Protein AF-A0A7C5GRF1-F1 (afdb_monomer)

Mean predicted aligned error: 7.37 Å

Nearest PDB structures (foldseek):
  6sul-assembly2_C  TM=3.515E-01  e=1.266E+00  Bacillus pumilus
  5fr7-assembly1_B  TM=1.904E-01  e=6.716E-01  Erwinia amylovora CFBP1430
  3pxn-assembly1_A  TM=2.523E-01  e=3.007E+00  Drosophila melanogaster
  6vu7-assembly1_D  TM=1.918E-01  e=1.266E+00  Escherichia coli 55989
  3dco-assembly1_N  TM=2.575E-01  e=6.363E+00  Drosophila melanogaster

Sequence (190 aa):
MTHSTIGDLYREIRRSPFPLPAHLALRSARARLRMLERIEALGIVWDPDLSGLAASWKENGFVIRVSLRIDEHGWDAHGDELGRFTSTWEPGAIRHWHGDRHSHTWFVPADPEHGKALYDRARKYGDFWWHVGLVVDAERHGIRLAQTSLWGLESDMDEEEFLALSLELADEVLDEAAKSIELLCDRNCA

Structure (mmCIF, N/CA/C/O backbone):
data_AF-A0A7C5GRF1-F1
#
_entry.id   AF-A0A7C5GRF1-F1
#
loop_
_atom_site.group_PDB
_atom_site.id
_atom_site.type_symbol
_atom_site.label_atom_id
_atom_site.label_alt_id
_atom_site.label_comp_id
_atom_site.label_asym_id
_atom_site.label_entity_id
_atom_site.label_seq_id
_atom_site.pdbx_PDB_ins_code
_atom_site.Cartn_x
_atom_site.Cartn_y
_atom_site.Cartn_z
_atom_site.occupancy
_atom_site.B_iso_or_equiv
_atom_site.auth_seq_id
_atom_site.auth_comp_id
_atom_site.auth_asym_id
_atom_site.auth_atom_id
_atom_site.pdbx_PDB_model_num
ATOM 1 N N . MET A 1 1 ? -16.558 15.448 -2.875 1.00 51.97 1 MET A N 1
ATOM 2 C CA . MET A 1 1 ? -16.582 14.130 -3.538 1.00 51.97 1 MET A CA 1
ATOM 3 C C . MET A 1 1 ? -17.918 13.982 -4.246 1.00 51.97 1 MET A C 1
ATOM 5 O O . MET A 1 1 ? -18.945 14.253 -3.640 1.00 51.97 1 MET A O 1
ATOM 9 N N . THR A 1 2 ? -17.934 13.667 -5.539 1.00 54.19 2 THR A N 1
ATOM 10 C CA . THR A 1 2 ? -19.171 13.264 -6.228 1.00 54.19 2 THR A CA 1
ATOM 11 C C . THR A 1 2 ? -19.635 11.939 -5.634 1.00 54.19 2 THR A C 1
ATOM 13 O O . THR A 1 2 ? -18.855 10.993 -5.624 1.00 54.19 2 THR A O 1
ATOM 16 N N . HIS A 1 3 ? -20.872 11.859 -5.136 1.00 63.97 3 HIS A N 1
ATOM 17 C CA . HIS A 1 3 ? -21.444 10.593 -4.673 1.00 63.97 3 HIS A CA 1
ATOM 18 C C . HIS A 1 3 ? -21.574 9.633 -5.863 1.00 63.97 3 HIS A C 1
ATOM 20 O O . HIS A 1 3 ? -22.532 9.703 -6.635 1.00 63.97 3 HIS A O 1
ATOM 26 N N . SER A 1 4 ? -20.582 8.762 -6.041 1.00 81.25 4 SER A N 1
ATOM 27 C CA . SER A 1 4 ? -20.614 7.704 -7.046 1.00 81.25 4 SER A CA 1
ATOM 28 C C . SER A 1 4 ? -21.688 6.690 -6.673 1.00 81.25 4 SER A C 1
ATOM 30 O O . SER A 1 4 ? -21.670 6.127 -5.580 1.00 81.25 4 SER A O 1
ATOM 32 N N . THR A 1 5 ? -22.636 6.427 -7.572 1.00 91.44 5 THR A N 1
ATOM 33 C CA . THR A 1 5 ? -23.620 5.368 -7.331 1.00 91.44 5 THR A CA 1
ATOM 34 C C . THR A 1 5 ? -23.000 3.995 -7.590 1.00 91.44 5 THR A C 1
ATOM 36 O O . THR A 1 5 ? -22.072 3.850 -8.390 1.00 91.44 5 THR A O 1
ATOM 39 N N . ILE A 1 6 ? -23.573 2.938 -7.003 1.00 93.75 6 ILE A N 1
ATOM 40 C CA . ILE A 1 6 ? -23.197 1.549 -7.326 1.00 93.75 6 ILE A CA 1
ATOM 41 C C . ILE A 1 6 ? -23.238 1.265 -8.838 1.00 93.75 6 ILE A C 1
ATOM 43 O O . ILE A 1 6 ? -22.432 0.491 -9.351 1.00 93.75 6 ILE A O 1
ATOM 47 N N . GLY A 1 7 ? -24.173 1.894 -9.562 1.00 93.38 7 GLY A N 1
ATOM 48 C CA . GLY A 1 7 ? -24.319 1.738 -11.006 1.00 93.38 7 GLY A CA 1
ATOM 49 C C . GLY A 1 7 ? -23.193 2.403 -11.795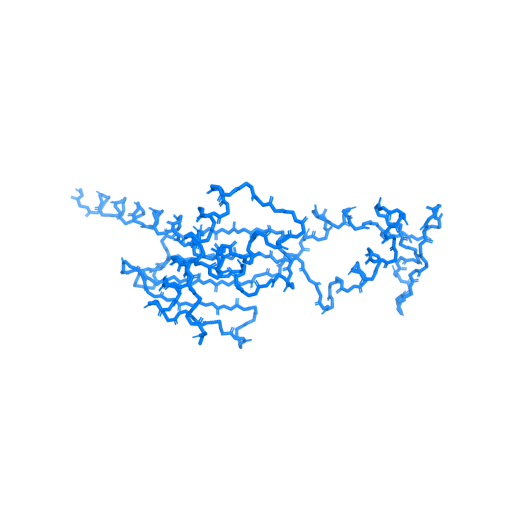 1.00 93.38 7 GLY A C 1
ATOM 50 O O . GLY A 1 7 ? -22.801 1.876 -12.837 1.00 93.38 7 GLY A O 1
ATOM 51 N N . ASP A 1 8 ? -22.663 3.525 -11.305 1.00 93.50 8 ASP A N 1
ATOM 52 C CA . ASP A 1 8 ? -21.512 4.202 -11.907 1.00 93.50 8 ASP A CA 1
ATOM 53 C C . ASP A 1 8 ? -20.240 3.381 -11.709 1.00 93.50 8 ASP A C 1
ATOM 55 O O . ASP A 1 8 ? -19.603 3.023 -12.701 1.00 93.50 8 ASP A O 1
ATOM 59 N N . LEU A 1 9 ? -19.966 2.959 -10.470 1.00 92.19 9 LEU A N 1
ATOM 60 C CA . LEU A 1 9 ? -18.820 2.106 -10.132 1.00 92.19 9 LEU A CA 1
ATOM 61 C C . LEU A 1 9 ? -18.854 0.775 -10.895 1.00 92.19 9 LEU A C 1
ATOM 63 O O . LEU A 1 9 ? -17.847 0.323 -11.435 1.00 92.19 9 LEU A O 1
ATOM 67 N N . TYR A 1 10 ? -20.029 0.148 -11.009 1.00 94.00 10 TYR A N 1
ATOM 68 C CA . TYR A 1 10 ? -20.185 -1.072 -11.802 1.00 94.00 10 TYR A CA 1
ATOM 69 C C . TYR A 1 10 ? -19.835 -0.848 -13.279 1.00 94.00 10 TYR A C 1
ATOM 71 O O . TYR A 1 10 ? -19.136 -1.664 -13.883 1.00 94.00 10 TYR A O 1
ATOM 79 N N . ARG A 1 11 ? -20.321 0.248 -13.878 1.00 94.25 11 ARG A N 1
ATOM 80 C CA . ARG A 1 11 ? -20.039 0.583 -15.282 1.00 94.25 11 ARG A CA 1
ATOM 81 C C . ARG A 1 11 ? -18.562 0.887 -15.505 1.00 94.25 11 ARG A C 1
ATOM 83 O O . ARG A 1 11 ? -18.031 0.469 -16.527 1.00 94.25 11 ARG A O 1
ATOM 90 N N . GLU A 1 12 ? -17.925 1.583 -14.573 1.00 91.38 12 GLU A N 1
ATOM 91 C CA . GLU A 1 12 ? -16.490 1.865 -14.585 1.00 91.38 12 GLU A CA 1
ATOM 92 C C . GLU A 1 12 ? -15.671 0.569 -14.576 1.00 91.38 12 GLU A C 1
ATOM 94 O O . GLU A 1 12 ? -14.925 0.311 -15.519 1.00 91.38 12 GLU A O 1
ATOM 99 N N . ILE A 1 13 ? -15.911 -0.317 -13.603 1.00 90.38 13 ILE A N 1
ATOM 100 C CA . ILE A 1 13 ? -15.214 -1.610 -13.492 1.00 90.38 13 ILE A CA 1
ATOM 101 C C . ILE A 1 13 ? -15.415 -2.457 -14.757 1.00 90.38 13 ILE A C 1
ATOM 103 O O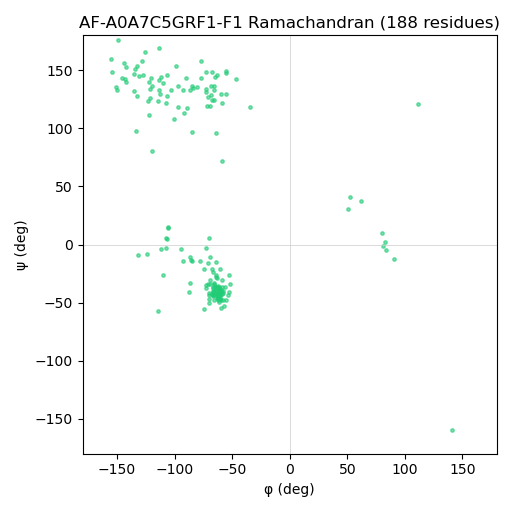 . ILE A 1 13 ? -14.489 -3.098 -15.251 1.00 90.38 13 ILE A O 1
ATOM 107 N N . ARG A 1 14 ? -16.623 -2.447 -15.334 1.00 92.88 14 ARG A N 1
ATOM 108 C CA . ARG A 1 14 ? -16.934 -3.177 -16.575 1.00 92.88 14 ARG A CA 1
ATOM 109 C C . ARG A 1 14 ? -16.284 -2.589 -17.830 1.00 92.88 14 ARG A C 1
ATOM 111 O O . ARG A 1 14 ? -16.265 -3.284 -18.844 1.00 92.88 14 ARG A O 1
ATOM 118 N N . ARG A 1 15 ? -15.792 -1.347 -17.784 1.00 92.62 15 ARG A N 1
ATOM 119 C CA . ARG A 1 15 ? -15.061 -0.676 -18.874 1.00 92.62 15 ARG A CA 1
ATOM 120 C C . ARG A 1 15 ? -13.540 -0.819 -18.757 1.00 92.62 15 ARG A C 1
ATOM 122 O O . ARG A 1 15 ? -12.845 -0.375 -19.665 1.00 92.62 15 ARG A O 1
ATOM 129 N N . SER A 1 16 ? -13.040 -1.432 -17.682 1.00 88.50 16 SER A N 1
ATOM 130 C CA . SER A 1 16 ? -11.616 -1.738 -17.508 1.00 88.50 16 SER A CA 1
ATOM 131 C C . SER A 1 16 ? -11.068 -2.573 -18.682 1.00 88.50 16 SER A C 1
ATOM 133 O O . SER A 1 16 ? -11.811 -3.407 -19.216 1.00 88.50 16 SER A O 1
ATOM 135 N N . PRO A 1 17 ? -9.780 -2.411 -19.063 1.00 83.19 17 PRO A N 1
ATOM 136 C CA . PRO A 1 17 ? -9.115 -3.241 -20.075 1.00 83.19 17 PRO A CA 1
ATOM 137 C C . PRO A 1 17 ? -9.227 -4.750 -19.811 1.00 83.19 17 PRO A C 1
ATOM 139 O O . PRO A 1 17 ? -9.219 -5.545 -20.749 1.00 83.19 17 PRO A O 1
ATOM 142 N N . PHE A 1 18 ? -9.393 -5.135 -18.542 1.00 83.50 18 PHE A N 1
ATOM 143 C CA . PHE A 1 18 ? -9.584 -6.514 -18.099 1.00 83.50 18 PHE A CA 1
ATOM 144 C C . PHE A 1 18 ? -10.942 -6.651 -17.387 1.00 83.50 18 PHE A C 1
ATOM 146 O O . PHE A 1 18 ? -11.019 -6.609 -16.157 1.00 83.50 18 PHE A O 1
ATOM 153 N N . PRO A 1 19 ? -12.056 -6.769 -18.133 1.00 83.12 19 PRO A N 1
ATOM 154 C CA . PRO A 1 19 ? -13.387 -6.686 -17.548 1.00 83.12 19 PRO A CA 1
ATOM 155 C C . PRO A 1 19 ? -13.719 -7.930 -16.714 1.00 83.12 19 PRO A C 1
ATOM 157 O O . PRO A 1 19 ? -13.841 -9.041 -17.232 1.00 83.12 19 PRO A O 1
ATOM 160 N N . LEU A 1 20 ? -13.973 -7.726 -15.420 1.00 88.62 20 LEU A N 1
ATOM 161 C CA . LEU A 1 20 ? -14.407 -8.788 -14.509 1.00 88.62 20 LEU A CA 1
ATOM 162 C C . LEU A 1 20 ? -15.777 -9.363 -14.913 1.00 88.62 20 LEU A C 1
ATOM 164 O O . LEU A 1 20 ? -16.651 -8.598 -15.342 1.00 88.62 20 LEU A O 1
ATOM 168 N N . PRO A 1 21 ? -16.038 -10.671 -14.710 1.00 95.50 21 PRO A N 1
ATOM 169 C CA . PRO A 1 21 ? -17.380 -11.246 -14.800 1.00 95.50 21 PRO A CA 1
ATOM 170 C C . PRO A 1 21 ? -18.420 -10.405 -14.047 1.00 95.50 21 PRO A C 1
ATOM 172 O O . PRO A 1 21 ? -18.139 -9.896 -12.966 1.00 95.50 21 PRO A O 1
ATOM 175 N N . ALA A 1 22 ? -19.638 -10.278 -14.585 1.00 93.94 22 ALA A N 1
ATOM 176 C CA . ALA A 1 22 ? -20.642 -9.328 -14.082 1.00 93.94 22 ALA A CA 1
ATOM 177 C C . ALA A 1 22 ? -20.915 -9.439 -12.568 1.00 93.94 22 ALA A C 1
ATOM 179 O O . ALA A 1 22 ? -21.016 -8.428 -11.878 1.00 93.94 22 ALA A O 1
ATOM 180 N N . HIS A 1 23 ? -20.988 -10.659 -12.030 1.00 95.69 23 HIS A N 1
ATOM 181 C CA . HIS A 1 23 ? -21.199 -10.877 -10.597 1.00 95.69 23 HIS A CA 1
ATOM 182 C C . HIS A 1 23 ? -20.008 -10.406 -9.740 1.00 95.69 23 HIS A C 1
ATOM 184 O O . HIS A 1 23 ? -20.222 -9.839 -8.669 1.00 95.69 23 HIS A O 1
ATOM 190 N N . LEU A 1 24 ? -18.769 -10.582 -10.220 1.00 93.69 24 LEU A N 1
ATOM 191 C CA . LEU A 1 24 ? -17.565 -10.066 -9.562 1.00 93.69 24 LEU A CA 1
ATOM 192 C C . LEU A 1 24 ? -17.494 -8.546 -9.671 1.00 93.69 24 LEU A C 1
ATOM 194 O O . LEU A 1 24 ? -17.282 -7.890 -8.662 1.00 93.69 24 LEU A O 1
ATOM 198 N N . ALA A 1 25 ? -17.789 -7.975 -10.841 1.00 92.44 25 ALA A N 1
ATOM 199 C CA . ALA A 1 25 ? -17.841 -6.525 -11.016 1.00 92.44 25 ALA A CA 1
ATOM 200 C C . ALA A 1 25 ? -18.860 -5.864 -10.070 1.00 92.44 25 ALA A C 1
ATOM 202 O O . ALA A 1 25 ? -18.566 -4.842 -9.457 1.00 92.44 25 ALA A O 1
ATOM 203 N N . LEU A 1 26 ? -20.044 -6.466 -9.892 1.00 94.25 26 LEU A N 1
ATOM 204 C CA . LEU A 1 26 ? -21.040 -5.978 -8.934 1.00 94.25 26 LEU A CA 1
ATOM 205 C C . LEU A 1 26 ? -20.562 -6.114 -7.482 1.00 94.25 26 LEU A C 1
ATOM 207 O O . LEU A 1 26 ? -20.806 -5.221 -6.670 1.00 94.25 26 LEU A O 1
ATOM 211 N N . ARG A 1 27 ? -19.886 -7.217 -7.139 1.00 93.44 27 ARG A N 1
ATOM 212 C CA . ARG A 1 27 ? -19.296 -7.410 -5.808 1.00 93.44 27 ARG A CA 1
ATOM 213 C C . ARG A 1 27 ? -18.229 -6.350 -5.520 1.00 93.44 27 ARG A C 1
ATOM 215 O O . ARG A 1 27 ? -18.286 -5.744 -4.453 1.00 93.44 27 ARG A O 1
ATOM 222 N N . SER A 1 28 ? -17.332 -6.094 -6.468 1.00 89.75 28 SER A N 1
ATOM 223 C CA . SER A 1 28 ? -16.294 -5.064 -6.369 1.00 89.75 28 SER A CA 1
ATOM 224 C C . SER A 1 28 ? -16.895 -3.660 -6.271 1.00 89.75 28 SER A C 1
ATOM 226 O O . SER A 1 28 ? -16.510 -2.904 -5.389 1.00 89.75 28 SER A O 1
ATOM 228 N N . ALA A 1 29 ? -17.917 -3.336 -7.073 1.00 91.88 29 ALA A N 1
ATOM 229 C CA . ALA A 1 29 ? -18.616 -2.050 -6.986 1.00 91.88 29 ALA A CA 1
ATOM 230 C C . ALA A 1 29 ? -19.255 -1.821 -5.605 1.00 91.88 29 ALA A C 1
ATOM 232 O O . ALA A 1 29 ? -19.189 -0.722 -5.063 1.00 91.88 29 ALA A O 1
ATOM 233 N N . ARG A 1 30 ? -19.850 -2.863 -5.005 1.00 93.06 30 ARG A N 1
ATOM 234 C CA . ARG A 1 30 ? -20.399 -2.795 -3.639 1.00 93.06 30 ARG A CA 1
ATOM 235 C C . ARG A 1 30 ? -19.319 -2.609 -2.582 1.00 93.06 30 ARG A C 1
ATOM 237 O O . ARG A 1 30 ? -19.548 -1.886 -1.622 1.00 93.06 30 ARG A O 1
ATOM 244 N N . ALA A 1 31 ? -18.192 -3.306 -2.723 1.00 88.44 31 ALA A N 1
ATOM 245 C CA . ALA A 1 31 ? -17.068 -3.166 -1.804 1.00 88.44 31 ALA A CA 1
ATOM 246 C C . ALA A 1 31 ? -16.504 -1.739 -1.847 1.00 88.44 31 ALA A C 1
ATOM 248 O O . ALA A 1 31 ? -16.412 -1.104 -0.803 1.00 88.44 31 ALA A O 1
ATOM 249 N N . ARG A 1 32 ? -16.267 -1.207 -3.052 1.00 89.81 32 ARG A N 1
ATOM 250 C CA . ARG A 1 32 ? -15.790 0.164 -3.260 1.00 89.81 32 ARG A CA 1
ATOM 251 C C . ARG A 1 32 ? -16.773 1.214 -2.740 1.00 89.81 32 ARG A C 1
ATOM 253 O O . ARG A 1 32 ? -16.353 2.144 -2.069 1.00 89.81 32 ARG A O 1
ATOM 260 N N . LEU A 1 33 ? -18.082 1.040 -2.952 1.00 91.31 33 LEU A N 1
ATOM 261 C CA . LEU A 1 33 ? -19.077 1.961 -2.390 1.00 91.31 33 LEU A CA 1
ATOM 262 C C . LEU A 1 33 ? -19.035 1.992 -0.854 1.00 91.31 33 LEU A C 1
ATOM 264 O O . LEU A 1 33 ? -18.978 3.070 -0.278 1.00 91.31 33 LEU A O 1
ATOM 268 N N . ARG A 1 34 ? -18.997 0.824 -0.196 1.00 90.38 34 ARG A N 1
ATOM 269 C CA . ARG A 1 34 ? -18.893 0.751 1.273 1.00 90.38 34 ARG A CA 1
ATOM 270 C C . ARG A 1 34 ? -17.610 1.382 1.802 1.00 90.38 34 ARG A C 1
ATOM 272 O O . ARG A 1 34 ? -17.627 1.996 2.860 1.00 90.38 34 ARG A O 1
ATOM 279 N N . MET A 1 35 ? -16.506 1.208 1.082 1.00 89.81 35 MET A N 1
ATOM 280 C CA . MET A 1 35 ? -15.233 1.837 1.415 1.00 89.81 35 MET A CA 1
ATOM 281 C C . MET A 1 35 ? -15.355 3.363 1.363 1.00 89.81 35 MET A C 1
ATOM 283 O O . MET A 1 35 ? -15.016 4.021 2.338 1.00 89.81 35 MET A O 1
ATOM 287 N N . LEU A 1 36 ? -15.911 3.920 0.282 1.00 88.38 36 LEU A N 1
ATOM 288 C CA . LEU A 1 36 ? -16.133 5.365 0.151 1.00 88.38 36 LEU A CA 1
ATOM 289 C C . LEU A 1 36 ? -17.058 5.908 1.251 1.00 88.38 36 LEU A C 1
ATOM 291 O O . LEU A 1 36 ? -16.752 6.931 1.857 1.00 88.38 36 LEU A O 1
ATOM 295 N N . GLU A 1 37 ? -18.144 5.195 1.561 1.00 90.19 37 GLU A N 1
ATOM 296 C CA . GLU A 1 37 ? -19.052 5.539 2.664 1.00 90.19 37 GLU A CA 1
ATOM 297 C C . GLU A 1 37 ? -18.333 5.516 4.025 1.00 90.19 37 GLU A C 1
ATOM 299 O O . GLU A 1 37 ? -18.552 6.398 4.855 1.00 90.19 37 GLU A O 1
ATOM 304 N N . ARG A 1 38 ? -17.444 4.538 4.259 1.00 91.19 38 ARG A N 1
ATOM 305 C CA . ARG A 1 38 ? -16.632 4.446 5.483 1.00 91.19 38 ARG A CA 1
ATOM 306 C C . ARG A 1 38 ? -15.619 5.589 5.577 1.00 91.19 38 ARG A C 1
ATOM 308 O O . ARG A 1 38 ? -15.511 6.190 6.640 1.00 91.19 38 ARG A O 1
ATOM 315 N N . ILE A 1 39 ? -14.927 5.921 4.485 1.00 88.12 39 ILE A N 1
ATOM 316 C CA . ILE A 1 39 ? -13.990 7.058 4.413 1.00 88.12 39 ILE A CA 1
ATOM 317 C C . ILE A 1 39 ? -14.713 8.360 4.767 1.00 88.12 39 ILE A C 1
ATOM 319 O O . ILE A 1 39 ? -14.236 9.119 5.612 1.00 88.12 39 ILE A O 1
ATOM 323 N N . GLU A 1 40 ? -15.882 8.591 4.163 1.00 88.38 40 GLU A N 1
ATOM 324 C CA . GLU A 1 40 ? -16.702 9.776 4.417 1.00 88.38 40 GLU A CA 1
ATOM 325 C C . GLU A 1 40 ? -17.179 9.830 5.876 1.00 88.38 40 GLU A C 1
ATOM 327 O O . GLU A 1 40 ? -17.043 10.864 6.530 1.00 88.38 40 GLU A O 1
ATOM 332 N N . ALA A 1 41 ? -17.674 8.714 6.418 1.00 89.81 41 ALA A N 1
ATOM 333 C CA . ALA A 1 41 ? -18.155 8.639 7.796 1.00 89.81 41 ALA A CA 1
ATOM 334 C C . ALA A 1 41 ? -17.047 8.862 8.839 1.00 89.81 41 ALA A C 1
ATOM 336 O O . ALA A 1 41 ? -17.298 9.453 9.891 1.00 89.81 41 ALA A O 1
ATOM 337 N N . LEU A 1 42 ? -15.832 8.386 8.559 1.00 89.38 42 LEU A N 1
ATOM 338 C CA . LEU A 1 42 ? -14.676 8.522 9.446 1.00 89.38 42 LEU A CA 1
ATOM 339 C C . LEU A 1 42 ? -13.940 9.858 9.270 1.00 89.38 42 LEU A C 1
ATOM 341 O O . LEU A 1 42 ? -13.132 10.215 10.127 1.00 89.38 42 LEU A O 1
ATOM 345 N N . GLY A 1 43 ? -14.221 10.599 8.192 1.00 87.81 43 GLY A N 1
ATOM 346 C CA . GLY A 1 43 ? -13.564 11.869 7.887 1.00 87.81 43 GLY A CA 1
ATOM 347 C C . GLY A 1 43 ? -12.059 11.715 7.664 1.00 87.81 43 GLY A C 1
ATOM 348 O O . GLY A 1 43 ? -11.290 12.559 8.120 1.00 87.81 43 GLY A O 1
ATOM 349 N N . ILE A 1 44 ? -11.638 10.619 7.023 1.00 87.38 44 ILE A N 1
ATOM 350 C CA . ILE A 1 44 ? -10.219 10.323 6.791 1.00 87.38 44 ILE A CA 1
ATOM 351 C C . ILE A 1 44 ? -9.650 11.333 5.793 1.00 87.38 44 ILE A C 1
ATOM 353 O O . ILE A 1 44 ? -10.202 11.534 4.712 1.00 87.38 44 ILE A O 1
ATOM 357 N N . VAL A 1 45 ? -8.530 11.951 6.164 1.00 83.06 45 VAL A N 1
ATOM 358 C CA . VAL A 1 45 ? -7.778 12.888 5.325 1.00 83.06 45 VAL A CA 1
ATOM 359 C C . VAL A 1 45 ? -6.297 12.543 5.444 1.00 83.06 45 VAL A C 1
ATOM 361 O O . VAL A 1 45 ? -5.800 12.371 6.560 1.00 83.06 45 VAL A O 1
ATOM 364 N N . TRP A 1 46 ? -5.606 12.440 4.308 1.00 82.69 46 TRP A N 1
ATOM 365 C CA . TRP A 1 46 ? -4.151 12.328 4.293 1.00 82.69 46 TRP A CA 1
ATOM 366 C C . TRP A 1 46 ? -3.512 13.667 4.648 1.00 82.69 46 TRP A C 1
ATOM 368 O O . TRP A 1 46 ? -3.856 14.708 4.089 1.00 82.69 46 TRP A O 1
ATOM 378 N N . ASP A 1 47 ? -2.562 13.618 5.570 1.00 79.50 47 ASP A N 1
ATOM 379 C CA . ASP A 1 47 ? -1.691 14.724 5.921 1.00 79.50 47 ASP A CA 1
ATOM 380 C C . ASP A 1 47 ? -0.408 14.642 5.069 1.00 79.50 47 ASP A C 1
ATOM 382 O O . ASP A 1 47 ? 0.364 13.684 5.220 1.00 79.50 47 ASP A O 1
ATOM 386 N N . PRO A 1 48 ? -0.180 15.602 4.152 1.00 67.31 48 PRO A N 1
ATOM 387 C CA . PRO A 1 48 ? 1.020 15.646 3.325 1.00 67.31 48 PRO A CA 1
ATOM 388 C C . PRO A 1 48 ? 2.254 16.188 4.069 1.00 67.31 48 PRO A C 1
ATOM 390 O O . PRO A 1 48 ? 3.364 16.042 3.557 1.00 67.31 48 PRO A O 1
ATOM 393 N N . ASP A 1 49 ? 2.086 16.815 5.241 1.00 57.97 49 ASP A N 1
ATOM 394 C CA . ASP A 1 49 ? 3.171 17.465 5.991 1.00 57.97 49 ASP A CA 1
ATOM 395 C C . ASP A 1 49 ? 3.925 16.483 6.909 1.00 57.97 49 ASP A C 1
ATOM 397 O O . ASP A 1 49 ? 5.025 16.778 7.391 1.00 57.97 49 ASP A O 1
ATOM 401 N N . LEU A 1 50 ? 3.369 15.289 7.139 1.00 50.22 50 LEU A N 1
ATOM 402 C CA . LEU A 1 50 ? 4.073 14.187 7.789 1.00 50.22 50 LEU A CA 1
ATOM 403 C C . LEU A 1 50 ? 4.962 13.478 6.760 1.00 50.22 50 LEU A C 1
ATOM 405 O O . LEU A 1 50 ? 4.567 13.243 5.626 1.00 50.22 50 LEU A O 1
ATOM 409 N N . SER A 1 51 ? 6.200 13.182 7.158 1.00 47.88 51 SER A N 1
ATOM 410 C CA . SER A 1 51 ? 7.291 12.614 6.352 1.00 47.88 51 SER A CA 1
ATOM 411 C C . SER A 1 51 ? 6.963 11.247 5.716 1.00 47.88 51 SER A C 1
ATOM 413 O O . SER A 1 51 ? 7.489 10.218 6.147 1.00 47.88 51 SER A O 1
ATOM 415 N N . GLY A 1 52 ? 6.096 11.251 4.706 1.00 58.41 52 GLY A N 1
ATOM 416 C CA . GLY A 1 52 ? 5.354 10.094 4.213 1.00 58.41 52 GLY A CA 1
ATOM 417 C C . GLY A 1 52 ? 3.874 10.274 4.546 1.00 58.41 52 GLY A C 1
ATOM 418 O O . GLY A 1 52 ? 3.538 10.411 5.720 1.00 58.41 52 GLY A O 1
ATOM 419 N N . LEU A 1 53 ? 3.018 10.287 3.515 1.00 68.81 53 LEU A N 1
ATOM 420 C CA . LEU A 1 53 ? 1.556 10.369 3.623 1.00 68.81 53 LEU A CA 1
ATOM 421 C C . LEU A 1 53 ? 1.080 9.608 4.867 1.00 68.81 53 LEU A C 1
ATOM 423 O O . LEU A 1 53 ? 1.331 8.405 5.001 1.00 68.81 53 LEU A O 1
ATOM 427 N N . ALA A 1 54 ? 0.454 10.326 5.796 1.00 85.81 54 ALA A N 1
ATOM 428 C CA . ALA A 1 54 ? -0.066 9.754 7.028 1.00 85.81 54 ALA A CA 1
ATOM 429 C C . ALA A 1 54 ? -1.534 10.130 7.221 1.00 85.81 54 ALA A C 1
ATOM 431 O O . ALA A 1 54 ? -1.961 11.221 6.858 1.00 85.81 54 ALA A O 1
ATOM 432 N N . ALA A 1 55 ? -2.315 9.228 7.800 1.00 90.31 55 ALA A N 1
ATOM 433 C CA . ALA A 1 55 ? -3.714 9.471 8.121 1.00 90.31 55 ALA A CA 1
ATOM 434 C C . ALA A 1 55 ? -4.005 8.973 9.534 1.00 90.31 55 ALA A C 1
ATOM 436 O O . ALA A 1 55 ? -3.369 8.042 10.033 1.00 90.31 55 ALA A O 1
ATOM 437 N N . SER A 1 56 ? -4.971 9.594 10.206 1.00 91.56 56 SER A N 1
ATOM 438 C CA . SER A 1 56 ? -5.436 9.093 11.497 1.00 91.56 56 SER A CA 1
ATOM 439 C C . SER A 1 56 ? -6.923 9.324 11.689 1.00 91.56 56 SER A C 1
ATOM 441 O O . SER A 1 56 ? -7.461 10.349 11.273 1.00 91.56 56 SER A O 1
ATOM 443 N N . TRP A 1 57 ? -7.585 8.370 12.333 1.00 94.31 57 TRP A N 1
ATOM 444 C CA . TRP A 1 57 ? -9.002 8.461 12.672 1.00 94.31 57 TRP A CA 1
ATOM 445 C C . TRP A 1 57 ? -9.301 7.690 13.956 1.00 94.31 57 TRP A C 1
ATOM 447 O O . TRP A 1 57 ? -8.425 7.061 14.555 1.00 94.31 57 TRP A O 1
ATOM 457 N N . LYS A 1 58 ? -10.551 7.771 14.416 1.00 94.38 58 LYS A N 1
ATOM 458 C CA . LYS A 1 58 ? -11.036 7.011 15.569 1.00 94.38 58 LYS A CA 1
ATOM 459 C C . LYS A 1 58 ? -12.084 6.009 15.133 1.00 94.38 58 LYS A C 1
ATOM 461 O O . LYS A 1 58 ? -13.036 6.379 14.455 1.00 94.38 58 LYS A O 1
ATOM 466 N N . GLU A 1 59 ? -11.948 4.775 15.592 1.00 94.31 59 GLU A N 1
ATOM 467 C CA . GLU A 1 59 ? -12.867 3.691 15.264 1.00 94.31 59 GLU A CA 1
ATOM 468 C C . GLU A 1 59 ? -12.932 2.695 16.421 1.00 94.31 59 GLU A C 1
ATOM 470 O O . GLU A 1 59 ? -11.909 2.336 16.997 1.00 94.31 59 GLU A O 1
ATOM 475 N N . ASN A 1 60 ? -14.142 2.299 16.828 1.00 92.75 60 ASN A N 1
ATOM 476 C CA . ASN A 1 60 ? -14.375 1.337 17.917 1.00 92.75 60 ASN A CA 1
ATOM 477 C C . ASN A 1 60 ? -13.631 1.646 19.239 1.00 92.75 60 ASN A C 1
ATOM 479 O O . ASN A 1 60 ? -13.291 0.750 20.007 1.00 92.75 60 ASN A O 1
ATOM 483 N N . GLY A 1 61 ? -13.387 2.929 19.531 1.00 93.69 61 GLY A N 1
ATOM 484 C CA . GLY A 1 61 ? -12.660 3.368 20.730 1.00 93.69 61 GLY A CA 1
ATOM 485 C C . GLY A 1 61 ? -11.131 3.319 20.617 1.00 93.69 61 GLY A C 1
ATOM 486 O O . GLY A 1 61 ? -10.452 3.674 21.582 1.00 93.69 61 GLY A O 1
ATOM 487 N N . PHE A 1 62 ? -10.600 2.941 19.456 1.00 96.25 62 PHE A N 1
ATOM 488 C CA . PHE A 1 62 ? -9.185 3.007 19.109 1.00 96.25 62 PHE A CA 1
ATOM 489 C C . PHE A 1 62 ? -8.891 4.254 18.274 1.00 96.25 62 PHE A C 1
ATOM 491 O O . PHE A 1 62 ? -9.762 4.790 17.587 1.00 96.25 62 PHE A O 1
ATOM 498 N N . VAL A 1 63 ? -7.650 4.721 18.346 1.00 96.12 63 VAL A N 1
ATOM 499 C CA . VAL A 1 63 ? -7.061 5.660 17.394 1.00 96.12 63 VAL A CA 1
ATOM 500 C C . VAL A 1 63 ? -6.271 4.826 16.398 1.00 96.12 63 VAL A C 1
ATOM 502 O O . VAL A 1 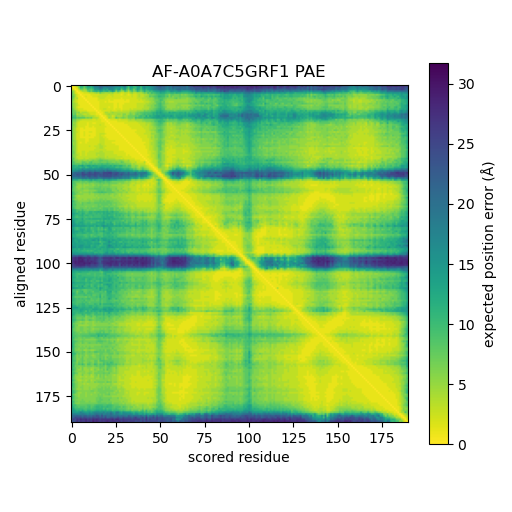63 ? -5.325 4.147 16.795 1.00 96.12 63 VAL A O 1
ATOM 505 N N . ILE A 1 64 ? -6.658 4.881 15.129 1.00 96.50 64 ILE A N 1
ATOM 506 C CA . ILE A 1 64 ? -5.911 4.251 14.045 1.00 96.50 64 ILE A CA 1
ATOM 507 C C . ILE A 1 64 ? -4.954 5.280 13.463 1.00 96.50 64 ILE A C 1
ATOM 509 O O . ILE A 1 64 ? -5.345 6.424 13.215 1.00 96.50 64 ILE A O 1
ATOM 513 N N . ARG A 1 65 ? -3.696 4.883 13.274 1.00 94.31 65 ARG A N 1
ATOM 514 C CA . ARG A 1 65 ? -2.688 5.675 12.569 1.00 94.31 65 ARG A CA 1
ATOM 515 C C . ARG A 1 65 ? -2.161 4.881 11.396 1.00 94.31 65 ARG A C 1
ATOM 517 O O . ARG A 1 65 ? -1.806 3.720 11.547 1.00 94.31 65 ARG A O 1
ATOM 524 N N . VAL A 1 66 ? -2.084 5.544 10.259 1.00 94.12 66 VAL A N 1
ATOM 525 C CA . VAL A 1 66 ? -1.550 5.006 9.019 1.00 94.12 66 VAL A CA 1
ATOM 526 C C . VAL A 1 66 ? -0.372 5.865 8.611 1.00 94.12 66 VAL A C 1
ATOM 528 O O . VAL A 1 66 ? -0.447 7.091 8.693 1.00 94.12 66 VAL A O 1
ATOM 531 N N . SER A 1 67 ? 0.714 5.234 8.181 1.00 92.12 67 SER A N 1
ATOM 532 C CA . SER A 1 67 ? 1.869 5.938 7.627 1.00 92.12 67 SER A CA 1
ATOM 533 C C . SER A 1 67 ? 2.499 5.157 6.484 1.00 92.12 67 SER A C 1
ATOM 535 O O . SER A 1 67 ? 2.607 3.931 6.558 1.00 92.12 67 SER A O 1
ATOM 537 N N . LEU A 1 68 ? 2.955 5.877 5.460 1.00 90.69 68 LEU A N 1
ATOM 538 C CA . LEU A 1 68 ? 3.858 5.331 4.453 1.00 90.69 68 LEU A CA 1
ATOM 539 C C . LEU A 1 68 ? 5.312 5.424 4.922 1.00 90.69 68 LEU A C 1
ATOM 541 O O . LEU A 1 68 ? 5.761 6.446 5.445 1.00 90.69 68 LEU A O 1
ATOM 545 N N . ARG A 1 69 ? 6.062 4.345 4.716 1.00 90.69 69 ARG A N 1
ATOM 546 C CA . ARG A 1 69 ? 7.494 4.234 5.006 1.00 90.69 69 ARG A CA 1
ATOM 547 C C . ARG A 1 69 ? 8.232 3.865 3.734 1.00 90.69 69 ARG A C 1
ATOM 549 O O . ARG A 1 69 ? 7.746 3.034 2.985 1.00 90.69 69 ARG A O 1
ATOM 556 N N . ILE A 1 70 ? 9.398 4.455 3.494 1.00 90.06 70 ILE A N 1
ATOM 557 C CA . ILE A 1 70 ? 10.255 4.021 2.385 1.00 90.06 70 ILE A CA 1
ATOM 558 C C . ILE A 1 70 ? 10.735 2.598 2.682 1.00 90.06 70 ILE A C 1
ATOM 560 O O . ILE A 1 70 ? 11.175 2.313 3.796 1.00 90.06 70 ILE A O 1
ATOM 564 N N . ASP A 1 71 ? 10.636 1.720 1.690 1.00 91.12 71 ASP A N 1
ATOM 565 C CA . ASP A 1 71 ? 11.239 0.396 1.730 1.00 91.12 71 ASP A CA 1
ATOM 566 C C . ASP A 1 71 ? 12.694 0.498 1.260 1.00 91.12 71 ASP A C 1
ATOM 568 O O . ASP A 1 71 ? 12.987 0.524 0.063 1.00 91.12 71 ASP A O 1
ATOM 572 N N . GLU A 1 72 ? 13.619 0.588 2.217 1.00 87.94 72 GLU A N 1
ATOM 57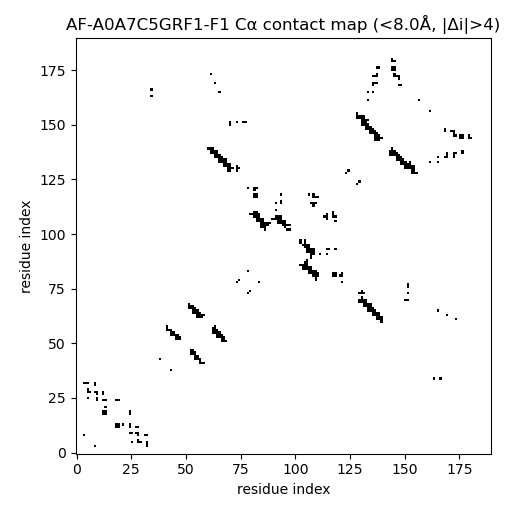3 C CA . GLU A 1 72 ? 15.058 0.693 1.939 1.00 87.94 72 GLU A CA 1
ATOM 574 C C . GLU A 1 72 ? 15.604 -0.523 1.168 1.00 87.94 72 GLU A C 1
ATOM 576 O O . GLU A 1 72 ? 16.625 -0.406 0.491 1.00 87.94 72 GLU A O 1
ATOM 581 N N . HIS A 1 73 ? 14.907 -1.663 1.221 1.00 87.38 73 HIS A N 1
ATOM 582 C CA . HIS A 1 73 ? 15.267 -2.905 0.536 1.00 87.38 73 HIS A CA 1
ATOM 583 C C . HIS A 1 73 ? 14.363 -3.217 -0.658 1.00 87.38 73 HIS A C 1
ATOM 585 O O . HIS A 1 73 ? 14.517 -4.265 -1.286 1.00 87.38 73 HIS A O 1
ATOM 591 N N . GLY A 1 74 ? 13.446 -2.315 -1.013 1.00 85.69 74 GLY A N 1
ATOM 592 C CA . GLY A 1 74 ? 12.457 -2.587 -2.047 1.00 85.69 74 GLY A CA 1
ATOM 593 C C . GLY A 1 74 ? 13.085 -2.874 -3.409 1.00 85.69 74 GLY A C 1
ATOM 594 O O . GLY A 1 74 ? 12.636 -3.769 -4.116 1.00 85.69 74 GLY A O 1
ATOM 595 N N . TRP A 1 75 ? 14.184 -2.193 -3.753 1.00 85.56 75 TRP A N 1
ATOM 596 C CA . TRP A 1 75 ? 14.947 -2.500 -4.968 1.00 85.56 75 TRP A CA 1
ATOM 597 C C . TRP A 1 75 ? 15.567 -3.899 -4.949 1.00 85.56 75 TRP A C 1
ATOM 599 O O . TRP A 1 75 ? 15.563 -4.580 -5.969 1.00 85.56 75 TRP A O 1
ATOM 609 N N . ASP A 1 76 ? 16.090 -4.344 -3.809 1.00 86.12 76 ASP A N 1
ATOM 610 C CA . ASP A 1 76 ? 16.701 -5.673 -3.703 1.00 86.12 76 ASP A CA 1
ATOM 611 C C . ASP A 1 76 ? 15.645 -6.785 -3.800 1.00 86.12 76 ASP A C 1
ATOM 613 O O . ASP A 1 76 ? 15.944 -7.878 -4.278 1.00 86.12 76 ASP A O 1
ATOM 617 N N . ALA A 1 77 ? 14.419 -6.504 -3.351 1.00 83.81 77 ALA A N 1
ATOM 618 C CA . ALA A 1 77 ? 13.309 -7.451 -3.349 1.00 83.81 77 ALA A CA 1
ATOM 619 C C . ALA A 1 77 ? 12.513 -7.489 -4.666 1.00 83.81 77 ALA A C 1
ATOM 621 O O . ALA A 1 77 ? 12.011 -8.553 -5.019 1.00 83.81 77 ALA A O 1
ATOM 622 N N . HIS A 1 78 ? 12.385 -6.353 -5.360 1.00 83.69 78 HIS A N 1
ATOM 623 C CA . HIS A 1 78 ? 11.469 -6.181 -6.500 1.00 83.69 78 HIS A CA 1
ATOM 624 C C . HIS A 1 78 ? 12.113 -5.541 -7.738 1.00 83.69 78 HIS A C 1
ATOM 626 O O . HIS A 1 78 ? 11.499 -5.464 -8.801 1.00 83.69 78 HIS A O 1
ATOM 632 N N . GLY A 1 79 ? 13.348 -5.044 -7.638 1.00 78.94 79 GLY A N 1
ATOM 633 C CA . GLY A 1 79 ? 14.011 -4.345 -8.741 1.00 78.94 79 GLY A CA 1
ATOM 634 C C . GLY A 1 79 ? 14.327 -5.252 -9.933 1.00 78.94 79 GLY A C 1
ATOM 635 O O . GLY A 1 79 ? 14.421 -4.770 -11.063 1.00 78.94 79 GLY A O 1
ATOM 636 N N . ASP A 1 80 ? 14.437 -6.564 -9.710 1.00 85.31 80 ASP A N 1
ATOM 637 C CA . ASP A 1 80 ? 14.670 -7.562 -10.754 1.00 85.31 80 ASP A CA 1
ATOM 638 C C . ASP A 1 80 ? 13.518 -7.652 -11.768 1.00 85.31 80 ASP A C 1
ATOM 640 O O . ASP A 1 80 ? 13.772 -7.962 -12.934 1.00 85.31 80 ASP A O 1
ATOM 644 N N . GLU A 1 81 ? 12.295 -7.291 -11.371 1.00 87.62 81 GLU A N 1
ATOM 645 C CA . GLU A 1 81 ? 11.133 -7.164 -12.259 1.00 87.62 81 GLU A CA 1
ATOM 646 C C . GLU A 1 81 ? 11.314 -6.049 -13.304 1.00 87.62 81 GLU A C 1
ATOM 648 O O . GLU A 1 81 ? 10.778 -6.125 -14.413 1.00 87.62 81 GLU A O 1
ATOM 653 N N . LEU A 1 82 ? 12.106 -5.019 -12.986 1.00 88.75 82 LEU A N 1
ATOM 654 C CA . LEU A 1 82 ? 12.455 -3.948 -13.921 1.00 88.75 82 LEU A CA 1
ATOM 655 C C . LEU A 1 82 ? 13.695 -4.309 -14.740 1.00 88.75 82 LEU A C 1
ATOM 657 O O . LEU A 1 82 ? 13.767 -4.049 -15.946 1.00 88.75 82 LEU A O 1
ATOM 661 N N . GLY A 1 83 ? 14.688 -4.904 -14.090 1.00 91.38 83 GLY A N 1
ATOM 662 C CA . GLY A 1 83 ? 15.956 -5.279 -14.691 1.00 91.38 83 GLY A CA 1
ATOM 663 C C . GLY A 1 83 ? 17.119 -5.029 -13.744 1.00 91.38 83 GLY A C 1
ATOM 664 O O . GLY A 1 83 ? 16.961 -4.917 -12.534 1.00 91.38 83 GLY A O 1
ATOM 665 N N . ARG A 1 84 ? 18.330 -4.931 -14.290 1.00 92.12 84 ARG A N 1
ATOM 666 C CA . ARG A 1 84 ? 19.531 -4.700 -13.481 1.00 92.12 84 ARG A CA 1
ATOM 667 C C . ARG A 1 84 ? 20.451 -3.659 -14.075 1.00 92.12 84 ARG A C 1
ATOM 669 O O . ARG A 1 84 ? 20.641 -3.571 -15.287 1.00 92.12 84 ARG A O 1
ATOM 676 N N . PHE A 1 85 ? 21.098 -2.926 -13.188 1.00 90.12 85 PHE A N 1
ATOM 677 C CA . PHE A 1 85 ? 22.202 -2.054 -13.527 1.00 90.12 85 PHE A CA 1
ATOM 678 C C . PHE A 1 85 ? 23.520 -2.846 -13.520 1.00 90.12 85 PHE A C 1
ATOM 680 O O . PHE A 1 85 ? 23.785 -3.633 -12.615 1.00 90.12 85 PHE A O 1
ATOM 687 N N . THR A 1 86 ? 24.339 -2.677 -14.557 1.00 89.62 86 THR A N 1
ATOM 688 C CA . THR A 1 86 ? 25.620 -3.372 -14.730 1.00 89.62 86 THR A CA 1
ATOM 689 C C . THR A 1 86 ? 26.679 -2.461 -15.348 1.00 89.62 86 THR A C 1
ATOM 691 O O . THR A 1 86 ? 26.397 -1.510 -16.080 1.00 89.62 86 THR A O 1
ATOM 694 N N . SER A 1 87 ? 27.944 -2.749 -15.053 1.00 90.56 87 SER A N 1
ATOM 695 C CA . SER A 1 87 ? 29.086 -2.025 -15.622 1.00 90.56 87 SER A CA 1
ATOM 696 C C . SER A 1 87 ? 29.542 -2.604 -16.967 1.00 90.56 87 SER A C 1
ATOM 698 O O . SER A 1 87 ? 30.334 -1.976 -17.670 1.00 90.56 87 SER A O 1
ATOM 700 N N . THR A 1 88 ? 29.038 -3.779 -17.352 1.00 90.94 88 THR A N 1
ATOM 701 C CA . THR A 1 88 ? 29.385 -4.471 -18.601 1.00 90.94 88 THR A CA 1
ATOM 702 C C . THR A 1 88 ? 28.208 -4.441 -19.564 1.00 90.94 88 THR A C 1
ATOM 704 O O . THR A 1 88 ? 27.066 -4.612 -19.161 1.00 90.94 88 THR A O 1
ATOM 707 N N . TRP A 1 89 ? 28.477 -4.210 -20.848 1.00 93.31 89 TRP A N 1
ATOM 708 C CA . TRP A 1 89 ? 27.428 -4.269 -21.861 1.00 93.31 89 TRP A CA 1
ATOM 709 C C . TRP A 1 89 ? 26.932 -5.712 -22.048 1.00 93.31 89 TRP A C 1
ATOM 711 O O . TRP A 1 89 ? 27.744 -6.630 -22.165 1.00 93.31 89 TRP A O 1
ATOM 721 N N . GLU A 1 90 ? 25.614 -5.889 -22.135 1.00 93.75 90 GLU A N 1
ATOM 722 C CA . GLU A 1 90 ? 24.937 -7.160 -22.425 1.00 93.75 90 GLU A CA 1
ATOM 723 C C . GLU A 1 90 ? 23.930 -6.972 -23.584 1.00 93.75 90 GLU A C 1
ATOM 725 O O . GLU A 1 90 ? 23.498 -5.843 -23.844 1.00 93.75 90 GLU A O 1
ATOM 730 N N . PRO A 1 91 ? 23.524 -8.036 -24.307 1.00 93.06 91 PRO A N 1
ATOM 731 C CA . PRO A 1 91 ? 22.506 -7.928 -25.352 1.00 93.06 91 PRO A CA 1
ATOM 732 C C . PRO A 1 91 ? 21.202 -7.307 -24.832 1.00 93.06 91 PRO A C 1
ATOM 734 O O . PRO A 1 91 ? 20.667 -7.732 -23.815 1.00 93.06 91 PRO A O 1
ATOM 737 N N . GLY A 1 92 ? 20.688 -6.296 -25.539 1.00 90.56 92 GLY A N 1
ATOM 738 C CA . GLY A 1 92 ? 19.489 -5.555 -25.124 1.00 90.56 92 GLY A CA 1
ATOM 739 C C . GLY A 1 92 ? 19.739 -4.465 -24.074 1.00 90.56 92 GLY A C 1
ATOM 740 O O . GLY A 1 92 ? 18.805 -3.749 -23.723 1.00 90.56 92 GLY A O 1
ATOM 741 N N . ALA A 1 93 ? 20.982 -4.289 -23.608 1.00 93.25 93 ALA A N 1
ATOM 742 C CA . ALA A 1 93 ? 21.307 -3.267 -22.625 1.00 93.25 93 ALA A CA 1
ATOM 743 C C . ALA A 1 93 ? 21.128 -1.844 -23.173 1.00 93.25 93 ALA A C 1
ATOM 745 O O . ALA A 1 93 ? 21.577 -1.496 -24.270 1.00 93.25 93 ALA A O 1
ATOM 746 N N . ILE A 1 94 ? 20.528 -0.995 -22.348 1.00 92.50 94 ILE A N 1
ATOM 747 C CA . ILE A 1 94 ? 20.341 0.433 -22.577 1.00 92.50 94 ILE A CA 1
ATOM 748 C C . ILE A 1 94 ? 21.461 1.176 -21.856 1.00 92.50 94 ILE A C 1
ATOM 750 O O . ILE A 1 94 ? 21.806 0.864 -20.718 1.00 92.50 94 ILE A O 1
ATOM 754 N N . ARG A 1 95 ? 22.057 2.170 -22.515 1.00 91.06 95 ARG A N 1
ATOM 755 C CA . ARG A 1 95 ? 23.110 2.981 -21.900 1.00 91.06 95 ARG A CA 1
ATOM 756 C C . ARG A 1 95 ? 22.515 3.856 -20.795 1.00 91.06 95 ARG A C 1
ATOM 758 O O . ARG A 1 95 ? 21.678 4.710 -21.083 1.00 91.06 95 ARG A O 1
ATOM 765 N N . HIS A 1 96 ? 22.983 3.669 -19.567 1.00 85.62 96 HIS A N 1
ATOM 766 C CA . HIS A 1 96 ? 22.673 4.524 -18.430 1.00 85.62 96 HIS A CA 1
ATOM 767 C C . HIS A 1 96 ? 23.701 5.655 -18.327 1.00 85.62 96 HIS A C 1
ATOM 769 O O . HIS A 1 96 ? 24.883 5.483 -18.636 1.00 85.62 96 HIS A O 1
ATOM 775 N N . TRP A 1 97 ? 23.244 6.840 -17.933 1.00 72.44 97 TRP A N 1
ATOM 776 C CA . TRP A 1 97 ? 24.121 7.977 -17.684 1.00 72.44 97 TRP A CA 1
ATOM 777 C C . TRP A 1 97 ? 23.720 8.621 -16.364 1.00 72.44 97 TRP A C 1
ATOM 779 O O . TRP A 1 97 ? 22.777 9.411 -16.316 1.00 72.44 97 TRP A O 1
ATOM 789 N N . HIS A 1 98 ? 24.441 8.274 -15.301 1.00 63.59 98 HIS A N 1
ATOM 790 C CA . HIS A 1 98 ? 24.436 9.043 -14.067 1.00 63.59 98 HIS A CA 1
ATOM 791 C C . HIS A 1 98 ? 25.795 9.704 -13.864 1.00 63.59 98 HIS A C 1
ATOM 793 O O . HIS A 1 98 ? 26.830 9.180 -14.265 1.00 63.59 98 HIS A O 1
ATOM 799 N N . GLY A 1 99 ? 25.779 10.913 -13.303 1.00 54.97 99 GLY A N 1
ATOM 800 C CA . GLY A 1 99 ? 26.935 11.812 -13.235 1.00 54.97 99 GLY A CA 1
ATOM 801 C C . GLY A 1 99 ? 28.052 11.370 -12.286 1.00 54.97 99 GLY A C 1
ATOM 802 O O . GLY A 1 99 ? 29.001 12.128 -12.090 1.00 54.97 99 GLY A O 1
ATOM 803 N N . ASP A 1 100 ? 27.964 10.179 -11.696 1.00 54.50 100 ASP A N 1
ATOM 804 C CA . ASP A 1 100 ? 28.987 9.643 -10.813 1.00 54.50 100 ASP A CA 1
ATOM 805 C C . ASP A 1 100 ? 29.795 8.520 -11.498 1.00 54.50 100 ASP A C 1
ATOM 807 O O . ASP A 1 100 ? 29.302 7.740 -12.313 1.00 54.50 100 ASP A O 1
ATOM 811 N N . ARG A 1 101 ? 31.085 8.452 -11.159 1.00 43.84 101 ARG A N 1
ATOM 812 C CA . ARG A 1 101 ? 32.081 7.504 -11.696 1.00 43.84 101 ARG A CA 1
ATOM 813 C C . ARG A 1 101 ? 31.927 6.056 -11.194 1.00 43.84 101 ARG A C 1
ATOM 815 O O . ARG A 1 101 ? 32.729 5.204 -11.572 1.00 43.84 101 ARG A O 1
ATOM 822 N N . HIS A 1 102 ? 30.977 5.811 -10.299 1.00 47.09 102 HIS A N 1
ATOM 823 C CA . HIS A 1 102 ? 30.650 4.523 -9.685 1.00 47.09 102 HIS A CA 1
ATOM 824 C C . HIS A 1 102 ? 29.277 3.989 -10.139 1.00 47.09 102 HIS A C 1
ATOM 826 O O . HIS A 1 102 ? 28.933 2.857 -9.807 1.00 47.09 102 HIS A O 1
ATOM 832 N N . SER A 1 103 ? 28.539 4.758 -10.942 1.00 70.38 103 SER A N 1
ATOM 833 C CA . SER A 1 103 ? 27.256 4.384 -11.510 1.00 70.38 103 SER A CA 1
ATOM 834 C C . SER A 1 103 ? 27.450 3.340 -12.606 1.00 70.38 103 SER A C 1
ATOM 836 O O . SER A 1 103 ? 28.337 3.420 -13.460 1.00 70.38 103 SER A O 1
ATOM 838 N N . HIS A 1 104 ? 26.632 2.300 -12.555 1.00 80.00 104 HIS A N 1
ATOM 839 C CA . HIS A 1 104 ? 26.593 1.266 -13.574 1.00 80.00 104 HIS A CA 1
ATOM 840 C C . HIS A 1 104 ? 26.273 1.866 -14.953 1.00 80.00 104 HIS A C 1
ATOM 842 O O . HIS A 1 104 ? 25.228 2.475 -15.150 1.00 80.00 104 HIS A O 1
ATOM 848 N N . THR A 1 105 ? 27.154 1.678 -15.935 1.00 88.06 105 THR A N 1
ATOM 849 C CA . THR A 1 105 ? 27.033 2.296 -17.271 1.00 88.06 105 THR A CA 1
ATOM 850 C C . THR A 1 105 ? 25.856 1.773 -18.102 1.00 88.06 105 THR A C 1
ATOM 852 O O . THR A 1 105 ? 25.443 2.411 -19.072 1.00 88.06 105 THR A O 1
ATOM 855 N N . TRP A 1 106 ? 25.336 0.593 -17.781 1.00 92.06 106 TRP A N 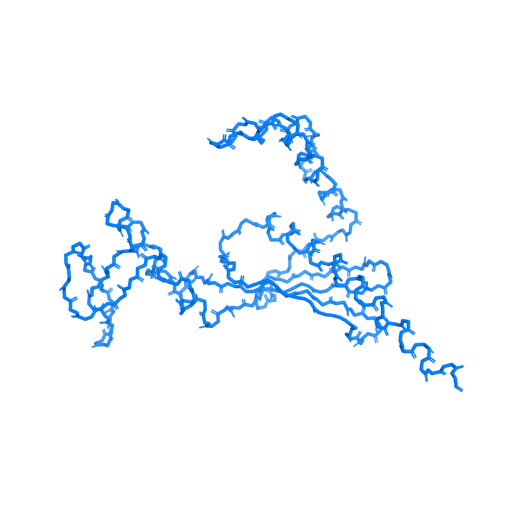1
ATOM 856 C CA . TRP A 1 106 ? 24.335 -0.098 -18.582 1.00 92.06 106 TRP A CA 1
ATOM 857 C C . TRP A 1 106 ? 23.175 -0.566 -17.712 1.00 92.06 106 TRP A C 1
ATOM 859 O O . TRP A 1 106 ? 23.361 -0.978 -16.572 1.00 92.06 106 TRP A O 1
ATOM 869 N N . PHE A 1 107 ? 21.976 -0.530 -18.277 1.00 93.06 107 PHE A N 1
ATOM 870 C CA . PHE A 1 107 ? 20.779 -1.126 -17.711 1.00 93.06 107 PHE A CA 1
ATOM 871 C C . PHE A 1 107 ? 20.325 -2.269 -18.613 1.00 93.06 107 PHE A C 1
ATOM 873 O O . PHE A 1 107 ? 20.099 -2.064 -19.805 1.00 93.06 107 PHE A O 1
ATOM 880 N N . VAL A 1 108 ? 20.205 -3.466 -18.055 1.00 94.38 108 VAL A N 1
ATOM 881 C CA . VAL A 1 108 ? 19.683 -4.648 -18.739 1.00 94.38 108 VAL A CA 1
ATOM 882 C C . VAL A 1 108 ? 18.233 -4.817 -18.298 1.00 94.38 108 VAL A C 1
ATOM 884 O O . VAL A 1 108 ? 18.016 -5.160 -17.135 1.00 94.38 108 VAL A O 1
ATOM 887 N N . PRO A 1 109 ? 17.248 -4.546 -19.170 1.00 95.25 109 PRO A N 1
ATOM 888 C CA . PRO A 1 109 ? 15.843 -4.681 -18.805 1.00 95.25 109 PRO A CA 1
ATOM 889 C C . PRO A 1 109 ? 15.474 -6.147 -18.567 1.00 95.25 109 PRO A C 1
ATOM 891 O O . PRO A 1 109 ? 16.009 -7.033 -19.235 1.00 95.25 109 PRO A O 1
ATOM 894 N N . ALA A 1 110 ? 14.530 -6.390 -17.657 1.00 94.81 110 ALA A N 1
ATOM 895 C CA . ALA A 1 110 ? 13.965 -7.723 -17.441 1.00 94.81 110 ALA A CA 1
ATOM 896 C C . ALA A 1 110 ? 13.218 -8.234 -18.686 1.00 94.81 110 ALA A C 1
ATOM 898 O O . ALA A 1 110 ? 13.329 -9.406 -19.045 1.00 94.81 110 ALA A O 1
ATOM 899 N N . ASP A 1 111 ? 12.525 -7.328 -19.384 1.00 94.12 111 ASP A N 1
ATOM 900 C CA . ASP A 1 111 ? 11.882 -7.579 -20.672 1.00 94.12 111 ASP A CA 1
ATOM 901 C C . ASP A 1 111 ? 12.414 -6.615 -21.754 1.00 94.12 111 ASP A C 1
ATOM 903 O O . ASP A 1 111 ? 12.133 -5.408 -21.712 1.00 94.12 111 ASP A O 1
ATOM 907 N N . PRO A 1 112 ? 13.173 -7.116 -22.750 1.00 91.69 112 PRO A N 1
ATOM 908 C CA . PRO A 1 112 ? 13.679 -6.306 -23.852 1.00 91.69 112 PRO A CA 1
ATOM 909 C C . PRO A 1 112 ? 12.595 -5.602 -24.678 1.00 91.69 112 PRO A C 1
ATOM 911 O O . PRO A 1 112 ? 12.864 -4.513 -25.190 1.00 91.69 112 PRO A O 1
ATOM 914 N N . GLU A 1 113 ? 11.387 -6.168 -24.807 1.00 93.44 113 GLU A N 1
ATOM 915 C CA . GLU A 1 113 ? 10.303 -5.558 -25.595 1.00 93.44 113 GLU A CA 1
ATOM 916 C C . GLU A 1 113 ? 9.831 -4.233 -24.977 1.00 93.44 113 GLU A C 1
ATOM 918 O O . GLU A 1 113 ? 9.528 -3.274 -25.692 1.00 93.44 113 GLU A O 1
ATOM 923 N N . HIS A 1 114 ? 9.876 -4.138 -23.646 1.00 93.06 114 HIS A N 1
ATOM 924 C CA . HIS A 1 114 ? 9.486 -2.960 -22.870 1.00 93.06 114 HIS A CA 1
ATOM 925 C C . HIS A 1 114 ? 10.687 -2.189 -22.299 1.00 93.06 114 HIS A C 1
ATOM 927 O O . HIS A 1 114 ? 10.523 -1.303 -21.454 1.00 93.06 114 HIS A O 1
ATOM 933 N N . GLY A 1 115 ? 11.903 -2.466 -22.781 1.00 92.25 115 GLY A N 1
ATOM 934 C CA . GLY A 1 115 ? 13.138 -2.068 -22.104 1.00 92.25 115 GLY A CA 1
ATOM 935 C C . GLY A 1 115 ? 13.276 -0.571 -21.815 1.00 92.25 115 GLY A C 1
ATOM 936 O O . GLY A 1 115 ? 13.760 -0.193 -20.750 1.00 92.25 115 GLY A O 1
ATOM 937 N N . LYS A 1 116 ? 12.808 0.306 -22.715 1.00 92.06 116 LYS A N 1
ATOM 938 C CA . LYS A 1 116 ? 12.841 1.761 -22.481 1.00 92.06 116 LYS A CA 1
ATOM 939 C C . LYS A 1 116 ? 11.936 2.183 -21.319 1.00 92.06 116 LYS A C 1
ATOM 941 O O . LYS A 1 116 ? 12.353 3.013 -20.520 1.00 92.06 116 LYS A O 1
ATOM 946 N N . ALA A 1 117 ? 10.727 1.629 -21.229 1.00 92.38 117 ALA A N 1
ATOM 947 C CA . ALA A 1 117 ? 9.790 1.950 -20.155 1.00 92.38 117 ALA A CA 1
ATOM 948 C C . ALA A 1 117 ? 10.323 1.459 -18.802 1.00 92.38 117 ALA A C 1
ATOM 950 O O . ALA A 1 117 ? 10.321 2.219 -17.835 1.00 92.38 117 ALA A O 1
ATOM 951 N N . LEU A 1 118 ? 10.870 0.239 -18.769 1.00 91.88 118 LEU A N 1
ATOM 952 C CA . LEU A 1 118 ? 11.510 -0.323 -17.577 1.00 91.88 118 LEU A CA 1
ATOM 953 C C . LEU A 1 118 ? 12.723 0.506 -17.140 1.00 91.88 118 LEU A C 1
ATOM 955 O O . LEU A 1 118 ? 12.856 0.831 -15.966 1.00 91.88 118 LEU A O 1
ATOM 959 N N . TYR A 1 119 ? 13.562 0.942 -18.084 1.00 91.94 119 TYR A N 1
ATOM 960 C CA . TYR A 1 119 ? 14.678 1.844 -17.795 1.00 91.94 119 TYR A CA 1
ATOM 961 C C . TYR A 1 119 ? 14.210 3.204 -17.258 1.00 91.94 119 TYR A C 1
ATOM 963 O O . TYR A 1 119 ? 14.760 3.715 -16.283 1.00 91.94 119 TYR A O 1
ATOM 971 N N . ASP A 1 120 ? 13.189 3.801 -17.883 1.00 90.19 120 ASP A N 1
ATOM 972 C CA . ASP A 1 120 ? 12.614 5.078 -17.455 1.00 90.19 120 ASP A CA 1
ATOM 973 C C . ASP A 1 120 ? 11.982 5.002 -16.055 1.00 90.19 120 ASP A C 1
ATOM 975 O O . ASP A 1 120 ? 11.964 6.016 -15.353 1.00 90.19 120 ASP A O 1
ATOM 979 N N . ARG A 1 121 ? 11.490 3.826 -15.646 1.00 89.06 121 ARG A N 1
ATOM 980 C CA . ARG A 1 121 ? 11.032 3.529 -14.281 1.00 89.06 121 ARG A CA 1
ATOM 981 C C . ARG A 1 121 ? 12.216 3.364 -13.327 1.00 89.06 121 ARG A C 1
ATOM 983 O O . ARG A 1 121 ? 12.326 4.125 -12.371 1.00 89.06 121 ARG A O 1
ATOM 990 N N . ALA A 1 122 ? 13.136 2.455 -13.646 1.00 89.12 122 ALA A N 1
ATOM 991 C CA . ALA A 1 122 ? 14.316 2.132 -12.847 1.00 89.12 122 ALA A CA 1
ATOM 992 C C . ALA A 1 122 ? 15.165 3.364 -12.505 1.00 89.12 122 ALA A C 1
ATOM 994 O O . ALA A 1 122 ? 15.558 3.552 -11.361 1.00 89.12 122 ALA A O 1
ATOM 995 N N . ARG A 1 123 ? 15.399 4.260 -13.472 1.00 87.81 123 ARG A N 1
ATOM 996 C CA . ARG A 1 123 ? 16.217 5.467 -13.255 1.00 87.81 123 ARG A CA 1
ATOM 997 C C . ARG A 1 123 ? 15.581 6.523 -12.345 1.00 87.81 123 ARG A C 1
ATOM 999 O O . ARG A 1 123 ? 16.233 7.520 -12.065 1.00 87.81 123 ARG A O 1
ATOM 1006 N N . LYS A 1 124 ? 14.296 6.389 -11.998 1.00 87.44 124 LYS A N 1
ATOM 1007 C CA . LYS A 1 124 ? 13.603 7.284 -11.054 1.00 87.44 124 LYS A CA 1
ATOM 1008 C C . LYS A 1 124 ? 13.651 6.753 -9.624 1.00 87.44 124 LYS A C 1
ATOM 1010 O O . LYS A 1 124 ? 13.310 7.511 -8.712 1.00 87.44 124 LYS A O 1
ATOM 1015 N N . TYR A 1 125 ? 14.014 5.477 -9.451 1.00 85.75 125 TYR A N 1
ATOM 1016 C CA . TYR A 1 125 ? 14.119 4.857 -8.140 1.00 85.75 125 TYR A CA 1
ATOM 1017 C C . TYR A 1 125 ? 15.152 5.603 -7.295 1.00 85.75 125 TYR A C 1
ATOM 1019 O O . TYR A 1 125 ? 16.263 5.844 -7.761 1.00 85.75 125 TYR A O 1
ATOM 1027 N N . GLY A 1 126 ? 14.782 5.984 -6.076 1.00 80.25 126 GLY A N 1
ATOM 1028 C CA . GLY A 1 126 ? 15.668 6.705 -5.161 1.00 80.25 126 GLY A CA 1
ATOM 1029 C C . GLY A 1 126 ? 15.602 8.236 -5.247 1.00 80.25 126 GLY A C 1
ATOM 1030 O O . GLY A 1 126 ? 16.078 8.910 -4.339 1.00 80.25 126 GLY A O 1
ATOM 1031 N N . ASP A 1 127 ? 14.972 8.792 -6.287 1.00 80.69 127 ASP A N 1
ATOM 1032 C CA . ASP A 1 127 ? 14.794 10.245 -6.440 1.00 80.69 127 ASP A CA 1
ATOM 1033 C C . ASP A 1 127 ? 13.313 10.641 -6.365 1.00 80.69 127 ASP A C 1
ATOM 1035 O O . ASP A 1 127 ? 12.906 11.444 -5.527 1.00 80.69 127 ASP A O 1
ATOM 1039 N N . PHE A 1 128 ? 12.491 10.068 -7.249 1.00 80.50 128 PHE A N 1
ATOM 1040 C CA . PHE A 1 128 ? 11.080 10.448 -7.430 1.00 80.50 128 PHE A CA 1
ATOM 1041 C C . PHE A 1 128 ? 10.114 9.276 -7.270 1.00 80.50 128 PHE A C 1
ATOM 1043 O O . PHE A 1 128 ? 8.901 9.469 -7.304 1.00 80.50 128 PHE A O 1
ATOM 1050 N N . TRP A 1 129 ? 10.646 8.064 -7.159 1.00 86.88 129 TRP A N 1
ATOM 1051 C CA . TRP A 1 129 ? 9.877 6.839 -7.046 1.00 86.88 129 TRP A CA 1
ATOM 1052 C C . TRP A 1 129 ? 10.570 5.894 -6.070 1.00 86.88 129 TRP A C 1
ATOM 1054 O O . TRP A 1 129 ? 11.797 5.800 -6.064 1.00 86.88 129 TRP A O 1
ATOM 1064 N N . TRP A 1 130 ? 9.784 5.218 -5.243 1.00 87.69 130 TRP A N 1
ATOM 1065 C CA . TRP A 1 130 ? 10.268 4.282 -4.239 1.00 87.69 130 TRP A CA 1
ATOM 1066 C C . TRP A 1 130 ? 9.292 3.122 -4.116 1.00 87.69 130 TRP A C 1
ATOM 1068 O O . TRP A 1 130 ? 8.095 3.279 -4.365 1.00 87.69 130 TRP A O 1
ATOM 1078 N N . HIS A 1 131 ? 9.792 1.986 -3.648 1.00 90.75 131 HIS A N 1
ATOM 1079 C CA . HIS A 1 131 ? 8.918 1.044 -2.970 1.00 90.75 131 HIS A CA 1
ATOM 1080 C C . HIS A 1 131 ? 8.647 1.561 -1.557 1.00 90.75 131 HIS A C 1
ATOM 1082 O O . HIS A 1 131 ? 9.514 2.170 -0.921 1.00 90.75 131 HIS A O 1
ATOM 1088 N N . VAL A 1 132 ? 7.427 1.357 -1.078 1.00 92.19 132 VAL A N 1
ATOM 1089 C CA . VAL A 1 132 ? 6.968 1.816 0.228 1.00 92.19 132 VAL A CA 1
ATOM 1090 C C . VAL A 1 132 ? 6.251 0.702 0.980 1.00 92.19 132 VAL A C 1
ATOM 1092 O O . VAL A 1 132 ? 5.684 -0.225 0.400 1.00 92.19 132 VAL A O 1
ATOM 1095 N N . GLY A 1 133 ? 6.278 0.812 2.302 1.00 93.50 133 GLY A N 1
ATOM 1096 C CA . GLY A 1 133 ? 5.445 0.064 3.222 1.00 93.50 133 GLY A CA 1
ATOM 1097 C C . GLY A 1 133 ? 4.309 0.920 3.752 1.00 93.50 133 GLY A C 1
ATOM 1098 O O . GLY A 1 133 ? 4.530 2.039 4.214 1.00 93.50 133 GLY A O 1
ATOM 1099 N N . LEU A 1 134 ? 3.101 0.375 3.734 1.00 94.25 134 LEU A N 1
ATOM 1100 C CA . LEU A 1 134 ? 1.950 0.902 4.446 1.00 94.25 134 LEU A CA 1
ATOM 1101 C C . LEU A 1 134 ? 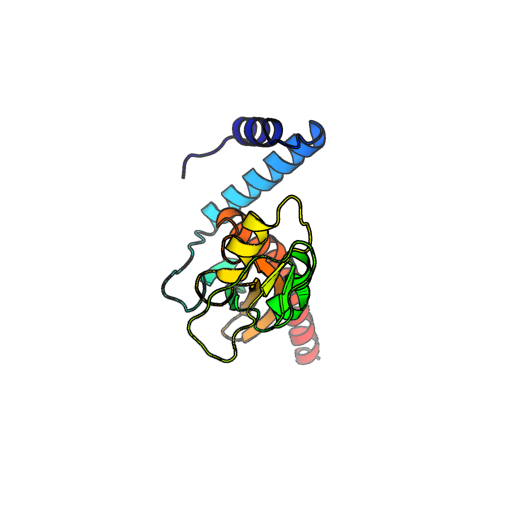1.916 0.281 5.841 1.00 94.25 134 LEU A C 1
ATOM 1103 O O . LEU A 1 134 ? 1.786 -0.934 5.976 1.00 94.25 134 LEU A O 1
ATOM 1107 N N . VAL A 1 135 ? 2.044 1.104 6.877 1.00 95.62 135 VAL A N 1
ATOM 1108 C CA . VAL A 1 135 ? 2.034 0.666 8.278 1.00 95.62 135 VAL A CA 1
ATOM 1109 C C . VAL A 1 135 ? 0.788 1.202 8.963 1.00 95.62 135 VAL A C 1
ATOM 1111 O O . VAL A 1 135 ? 0.528 2.405 8.890 1.00 95.62 135 VAL A O 1
ATOM 1114 N N . VAL A 1 136 ? 0.048 0.321 9.642 1.00 96.81 136 VAL A N 1
ATOM 1115 C CA . VAL A 1 136 ? -1.179 0.660 10.371 1.00 96.81 136 VAL A CA 1
ATOM 1116 C C . VAL A 1 136 ? -1.045 0.243 11.830 1.00 96.81 136 VAL A C 1
ATOM 1118 O O . VAL A 1 136 ? -0.801 -0.924 12.128 1.00 96.81 136 VAL A O 1
ATOM 1121 N N . ASP A 1 137 ? -1.222 1.193 12.744 1.00 96.88 137 ASP A N 1
ATOM 1122 C CA . ASP A 1 137 ? -1.200 0.984 14.191 1.00 96.88 137 ASP A CA 1
ATOM 1123 C C . ASP A 1 137 ? -2.593 1.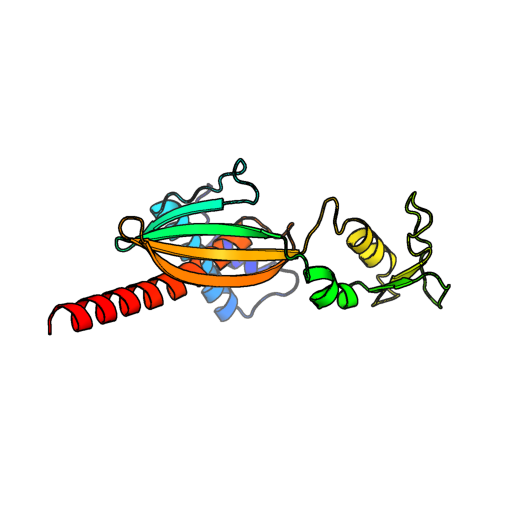239 14.794 1.00 96.88 137 ASP A C 1
ATOM 1125 O O . ASP A 1 137 ? -3.256 2.217 14.435 1.00 96.88 137 ASP A O 1
ATOM 1129 N N . ALA A 1 138 ? -3.000 0.431 15.781 1.00 97.69 138 ALA A N 1
ATOM 1130 C CA . ALA A 1 138 ? -4.115 0.754 16.678 1.00 97.69 138 ALA A CA 1
ATOM 1131 C C . ALA A 1 138 ? -3.603 1.124 18.065 1.00 97.69 138 ALA A C 1
ATOM 1133 O O . ALA A 1 138 ? -2.870 0.377 18.721 1.00 97.69 138 ALA A O 1
ATOM 1134 N N . GLU A 1 139 ? -4.061 2.272 18.543 1.00 96.75 139 GLU A N 1
ATOM 1135 C CA . GLU A 1 139 ? -3.716 2.825 19.840 1.00 96.75 139 GLU A CA 1
ATOM 1136 C C . GLU A 1 139 ? -4.974 3.018 20.692 1.00 96.75 139 GLU A C 1
ATOM 1138 O O . GLU A 1 139 ? -6.027 3.430 20.204 1.00 96.75 139 GLU A O 1
ATOM 1143 N N . ARG A 1 140 ? -4.868 2.787 22.001 1.00 94.88 140 ARG A N 1
ATOM 1144 C CA . ARG A 1 140 ? -5.879 3.217 22.971 1.00 94.88 140 ARG A CA 1
ATOM 1145 C C . ARG A 1 140 ? -5.190 3.897 24.145 1.00 94.88 140 ARG A C 1
ATOM 1147 O O . ARG A 1 140 ? -4.273 3.342 24.739 1.00 94.88 140 ARG A O 1
ATOM 1154 N N . HIS A 1 141 ? -5.630 5.110 24.478 1.00 91.81 141 HIS A N 1
ATOM 1155 C CA . HIS A 1 141 ? -5.052 5.924 25.559 1.00 91.81 141 HIS A CA 1
ATOM 1156 C C . HIS A 1 141 ? -3.521 6.113 25.474 1.00 91.81 141 HIS A C 1
ATOM 1158 O O . HIS A 1 141 ? -2.843 6.052 26.496 1.00 91.81 141 HIS A O 1
ATOM 1164 N N . GLY A 1 142 ? -2.956 6.344 24.282 1.00 91.25 142 GLY A N 1
ATOM 1165 C CA . GLY A 1 142 ? -1.507 6.536 24.128 1.00 91.25 142 GLY A CA 1
ATOM 1166 C C . GLY A 1 142 ? -0.698 5.243 24.023 1.00 91.25 142 GLY A C 1
ATOM 1167 O O . GLY A 1 142 ? 0.511 5.301 23.817 1.00 91.25 142 GLY A O 1
ATOM 1168 N N . ILE A 1 143 ? -1.334 4.078 24.173 1.00 92.50 143 ILE A N 1
ATOM 1169 C CA . ILE A 1 143 ? -0.668 2.775 24.149 1.00 92.50 143 ILE A CA 1
ATOM 1170 C C . ILE A 1 143 ? -1.008 2.075 22.843 1.00 92.50 143 ILE A C 1
ATOM 1172 O O . ILE A 1 143 ? -2.180 1.834 22.551 1.00 92.50 143 ILE A O 1
ATOM 1176 N N . ARG A 1 144 ? 0.021 1.726 22.068 1.00 96.44 144 ARG A N 1
ATOM 1177 C CA . ARG A 1 144 ? -0.139 0.880 20.888 1.00 96.44 144 ARG A CA 1
ATOM 1178 C C . ARG A 1 144 ? -0.461 -0.551 21.311 1.00 96.44 144 ARG A C 1
ATOM 1180 O O . ARG A 1 144 ? 0.275 -1.135 22.103 1.00 96.44 144 ARG A O 1
ATOM 1187 N N . LEU A 1 145 ? -1.539 -1.098 20.762 1.00 97.25 145 LEU A N 1
ATOM 1188 C CA . LEU A 1 145 ? -2.068 -2.420 21.105 1.00 97.25 145 LEU A CA 1
ATOM 1189 C C . LEU A 1 145 ? -1.892 -3.455 19.991 1.00 97.25 145 LEU A C 1
ATOM 1191 O O . LEU A 1 145 ? -1.826 -4.644 20.294 1.00 97.25 145 LEU A O 1
ATOM 1195 N N . ALA A 1 146 ? -1.809 -3.008 18.738 1.00 97.69 146 ALA A N 1
ATOM 1196 C CA . ALA A 1 146 ? -1.540 -3.843 17.571 1.00 97.69 146 ALA A CA 1
ATOM 1197 C C . ALA A 1 146 ? -0.927 -3.006 16.439 1.00 97.69 146 ALA A C 1
ATOM 1199 O O . ALA A 1 146 ? -1.048 -1.774 16.434 1.00 97.69 146 ALA A O 1
ATOM 1200 N N . GLN A 1 147 ? -0.261 -3.686 15.506 1.00 97.62 147 GLN A N 1
ATOM 1201 C CA . GLN A 1 147 ? 0.321 -3.103 14.301 1.00 97.62 147 GLN A CA 1
ATOM 1202 C C . GLN A 1 147 ? 0.341 -4.161 13.194 1.00 97.62 147 GLN A C 1
ATOM 1204 O O . GLN A 1 147 ? 0.809 -5.270 13.429 1.00 97.62 147 GLN A O 1
ATOM 1209 N N . THR A 1 148 ? -0.051 -3.779 11.982 1.00 98.06 148 THR A N 1
ATOM 1210 C CA . THR A 1 148 ? 0.181 -4.566 10.762 1.00 98.06 148 THR A CA 1
ATOM 1211 C C . THR A 1 148 ? 0.894 -3.709 9.718 1.00 98.06 148 THR A C 1
ATOM 1213 O O . THR A 1 148 ? 0.991 -2.481 9.846 1.00 98.06 148 THR A O 1
ATOM 1216 N N . SER A 1 149 ? 1.427 -4.348 8.681 1.00 96.31 149 SER A N 1
ATOM 1217 C CA . SER A 1 149 ? 2.049 -3.633 7.570 1.00 96.31 149 SER A CA 1
ATOM 1218 C C . SER A 1 149 ? 2.034 -4.428 6.274 1.00 96.31 149 SER A C 1
ATOM 1220 O O . SER A 1 149 ? 2.211 -5.645 6.301 1.00 96.31 149 SER A O 1
ATOM 1222 N N . LEU A 1 150 ? 1.943 -3.719 5.151 1.00 96.00 150 LEU A N 1
ATOM 1223 C CA . LEU A 1 150 ? 2.083 -4.256 3.799 1.00 96.00 150 LEU A CA 1
ATOM 1224 C C . LEU A 1 150 ? 3.230 -3.539 3.078 1.00 96.00 150 LEU A C 1
ATOM 1226 O O . LEU A 1 150 ? 3.228 -2.314 3.011 1.00 96.00 150 LEU A O 1
ATOM 1230 N N . TRP A 1 151 ? 4.193 -4.294 2.551 1.00 94.06 151 TRP A N 1
ATOM 1231 C CA . TRP A 1 151 ? 5.409 -3.784 1.897 1.00 94.06 151 TRP A CA 1
ATOM 1232 C C . TRP A 1 151 ? 5.426 -4.102 0.399 1.00 94.06 151 TRP A C 1
ATOM 1234 O O . TRP A 1 151 ? 4.595 -4.875 -0.077 1.00 94.06 151 TRP A O 1
ATOM 1244 N N . GLY A 1 152 ? 6.363 -3.495 -0.334 1.00 90.00 152 GLY A N 1
ATOM 1245 C CA . GLY A 1 152 ? 6.493 -3.663 -1.785 1.00 90.00 152 GLY A CA 1
ATOM 1246 C C . GLY A 1 152 ? 5.511 -2.827 -2.613 1.00 90.00 152 GLY A C 1
ATOM 1247 O O . GLY A 1 152 ? 5.418 -3.010 -3.824 1.00 90.00 152 GLY A O 1
ATOM 1248 N N . LEU A 1 153 ? 4.785 -1.891 -1.994 1.00 91.81 153 LEU A N 1
ATOM 1249 C CA . LEU A 1 153 ? 3.872 -0.995 -2.707 1.00 91.81 153 LEU A CA 1
ATOM 1250 C C . LEU A 1 153 ? 4.672 0.040 -3.500 1.00 91.81 153 LEU A C 1
ATOM 1252 O O . LEU A 1 153 ? 5.744 0.459 -3.076 1.00 91.81 153 LEU A O 1
ATOM 1256 N N . GLU A 1 154 ? 4.160 0.486 -4.640 1.00 91.25 154 GLU A N 1
ATOM 1257 C CA . GLU A 1 154 ? 4.795 1.555 -5.412 1.00 91.25 154 GLU A CA 1
ATOM 1258 C C . GLU A 1 154 ? 4.364 2.926 -4.872 1.00 91.25 154 GLU A C 1
ATOM 1260 O O . GLU A 1 154 ? 3.180 3.161 -4.639 1.00 91.25 154 GLU A O 1
ATOM 1265 N N . SER A 1 155 ? 5.301 3.862 -4.684 1.00 89.69 155 SER A N 1
ATOM 1266 C CA . SER A 1 155 ? 5.010 5.177 -4.085 1.00 89.69 155 SER A CA 1
ATOM 1267 C C . SER A 1 155 ? 4.060 6.060 -4.904 1.00 89.69 155 SER A C 1
ATOM 1269 O O . SER A 1 155 ? 3.601 7.083 -4.406 1.00 89.69 155 SER A O 1
ATOM 1271 N N . ASP A 1 156 ? 3.837 5.726 -6.173 1.00 88.62 156 ASP A N 1
ATOM 1272 C CA . ASP A 1 156 ? 2.941 6.423 -7.098 1.00 88.62 156 ASP A CA 1
ATOM 1273 C C . ASP A 1 156 ? 1.635 5.663 -7.374 1.00 88.62 156 ASP A C 1
ATOM 1275 O O . ASP A 1 156 ? 0.916 6.000 -8.317 1.00 88.62 156 ASP A O 1
ATOM 1279 N N . MET A 1 157 ? 1.326 4.663 -6.544 1.00 88.50 157 MET A N 1
ATOM 1280 C CA . MET A 1 157 ? -0.005 4.070 -6.439 1.00 88.50 157 MET A CA 1
ATOM 1281 C C . MET A 1 157 ? -1.058 5.149 -6.133 1.00 88.50 157 MET A C 1
ATOM 1283 O O . MET A 1 157 ? -0.768 6.164 -5.494 1.00 88.50 157 MET A O 1
ATOM 1287 N N . ASP A 1 158 ? -2.285 4.939 -6.614 1.00 86.12 158 ASP A N 1
ATOM 1288 C CA . ASP A 1 158 ? -3.370 5.903 -6.442 1.00 86.12 158 ASP A CA 1
ATOM 1289 C C . ASP A 1 158 ? -3.749 6.077 -4.958 1.00 86.12 158 ASP A C 1
ATOM 1291 O O . ASP A 1 158 ? -3.733 5.130 -4.168 1.00 86.12 158 ASP A O 1
ATOM 1295 N N . GLU A 1 159 ? -4.113 7.300 -4.564 1.00 83.69 159 GLU A N 1
ATOM 1296 C CA . GLU A 1 159 ? -4.495 7.618 -3.182 1.00 83.69 159 GLU A CA 1
ATOM 1297 C C . GLU A 1 159 ? -5.695 6.782 -2.705 1.00 83.69 159 GLU A C 1
ATOM 1299 O O . GLU A 1 159 ? -5.735 6.353 -1.548 1.00 83.69 159 GLU A O 1
ATOM 1304 N N . GLU A 1 160 ? -6.661 6.509 -3.587 1.00 82.81 160 GLU A N 1
ATOM 1305 C CA . GLU A 1 160 ? -7.818 5.668 -3.282 1.00 82.81 160 GLU A CA 1
ATOM 1306 C C . GLU A 1 160 ? -7.401 4.211 -3.044 1.00 82.81 160 GLU A C 1
ATOM 1308 O O . GLU A 1 160 ? -7.950 3.558 -2.154 1.00 82.81 160 GLU A O 1
ATOM 1313 N N . GLU A 1 161 ? -6.405 3.711 -3.780 1.00 85.44 161 GLU A N 1
ATOM 1314 C CA . GLU A 1 161 ? -5.846 2.370 -3.573 1.00 85.44 161 GLU A CA 1
ATOM 1315 C C . GLU A 1 161 ? -5.102 2.280 -2.235 1.00 85.44 161 GLU A C 1
ATOM 1317 O O . GLU A 1 161 ? -5.328 1.337 -1.470 1.00 85.44 161 GLU A O 1
ATOM 1322 N N . PHE A 1 162 ? -4.309 3.295 -1.876 1.00 88.44 162 PHE A N 1
ATOM 1323 C CA . PHE A 1 162 ? -3.696 3.363 -0.548 1.00 88.44 162 PHE A CA 1
ATOM 1324 C C . PHE A 1 162 ? -4.739 3.397 0.572 1.00 88.44 162 PHE A C 1
ATOM 1326 O O . PHE A 1 162 ? -4.577 2.707 1.582 1.00 88.44 162 PHE A O 1
ATOM 1333 N N . LEU A 1 163 ? -5.821 4.165 0.416 1.00 88.12 163 LEU A N 1
ATOM 1334 C CA . LEU A 1 163 ? -6.912 4.213 1.396 1.00 88.12 163 LEU A CA 1
ATOM 1335 C C . LEU A 1 163 ? -7.626 2.868 1.522 1.00 88.12 163 LEU A C 1
ATOM 1337 O O . LEU A 1 163 ? -7.918 2.440 2.640 1.00 88.12 163 LEU A O 1
ATOM 1341 N N . ALA A 1 164 ? -7.879 2.193 0.401 1.00 88.44 164 ALA A N 1
ATOM 1342 C CA . ALA A 1 164 ? -8.490 0.870 0.393 1.00 88.44 164 ALA A CA 1
ATOM 1343 C C . ALA A 1 164 ? -7.661 -0.123 1.217 1.00 88.44 164 ALA A C 1
ATOM 1345 O O . ALA A 1 164 ? -8.179 -0.724 2.160 1.00 88.44 164 ALA A O 1
ATOM 1346 N N . LEU A 1 165 ? -6.360 -0.215 0.925 1.00 92.88 165 LEU A N 1
ATOM 1347 C CA . LEU A 1 165 ? -5.430 -1.072 1.661 1.00 92.88 165 LEU A CA 1
ATOM 1348 C C . LEU A 1 165 ? -5.350 -0.675 3.139 1.00 92.88 165 LEU A C 1
ATOM 1350 O O . LEU A 1 165 ? -5.346 -1.537 4.013 1.00 92.88 165 LEU A O 1
ATOM 1354 N N . SER A 1 166 ? -5.355 0.625 3.439 1.00 93.81 166 SER A N 1
ATOM 1355 C CA . SER A 1 166 ? -5.307 1.129 4.817 1.00 93.81 166 SER A CA 1
ATOM 1356 C C . SER A 1 166 ? -6.500 0.668 5.645 1.00 93.81 166 SER A C 1
ATOM 1358 O O . SER A 1 166 ? -6.337 0.321 6.811 1.00 93.81 166 SER A O 1
ATOM 1360 N N . LEU A 1 167 ? -7.697 0.653 5.055 1.00 93.31 167 LEU A N 1
ATOM 1361 C CA . LEU A 1 167 ? -8.913 0.202 5.728 1.00 93.31 167 LEU A CA 1
ATOM 1362 C C . LEU A 1 167 ? -8.950 -1.318 5.905 1.00 93.31 167 LEU A C 1
ATOM 1364 O O . LEU A 1 167 ? -9.387 -1.784 6.954 1.00 93.31 167 LEU A O 1
ATOM 1368 N N . GLU A 1 168 ? -8.467 -2.081 4.923 1.00 93.44 168 GLU A N 1
ATOM 1369 C CA . GLU A 1 168 ? -8.340 -3.539 5.047 1.00 93.44 168 GLU A CA 1
ATOM 1370 C C . GLU A 1 168 ? -7.371 -3.919 6.176 1.00 93.44 168 GLU A C 1
ATOM 1372 O O . GLU A 1 168 ? -7.702 -4.736 7.035 1.00 93.44 168 GLU A O 1
ATOM 1377 N N . LEU A 1 169 ? -6.208 -3.264 6.229 1.00 96.31 169 LEU A N 1
ATOM 1378 C CA . LEU A 1 169 ? -5.235 -3.441 7.306 1.00 96.31 169 LEU A CA 1
ATOM 1379 C C . LEU A 1 169 ? -5.769 -2.945 8.660 1.00 96.31 169 LEU A C 1
ATOM 1381 O O . LEU A 1 169 ? -5.470 -3.532 9.698 1.00 96.31 169 LEU A O 1
ATOM 1385 N N . ALA A 1 170 ? -6.580 -1.884 8.676 1.00 96.00 170 ALA A N 1
ATOM 1386 C CA . ALA A 1 170 ? -7.196 -1.398 9.906 1.00 96.00 170 ALA A CA 1
ATOM 1387 C C . ALA A 1 170 ? -8.167 -2.416 10.514 1.00 96.00 170 ALA A C 1
ATOM 1389 O O . ALA A 1 170 ? -8.192 -2.552 11.735 1.00 96.00 170 ALA A O 1
ATOM 1390 N N . ASP A 1 171 ? -8.928 -3.151 9.698 1.00 95.31 171 ASP A N 1
ATOM 1391 C CA . ASP A 1 171 ? -9.824 -4.202 10.195 1.00 95.31 171 ASP A CA 1
ATOM 1392 C C . ASP A 1 171 ? -9.034 -5.319 10.895 1.00 95.31 171 ASP A C 1
ATOM 1394 O O . ASP A 1 171 ? -9.381 -5.716 12.009 1.00 95.31 171 ASP A O 1
ATOM 1398 N N . GLU A 1 172 ? -7.919 -5.756 10.302 1.00 96.06 172 GLU A N 1
ATOM 1399 C CA . GLU A 1 172 ? -7.010 -6.733 10.917 1.00 96.06 172 GLU A CA 1
ATOM 1400 C C . GLU A 1 172 ? -6.450 -6.226 12.256 1.00 96.06 172 GLU A C 1
ATOM 1402 O O . GLU A 1 172 ? -6.481 -6.926 13.273 1.00 96.06 172 GLU A O 1
ATOM 1407 N N . VAL A 1 173 ? -5.974 -4.981 12.275 1.00 97.12 173 VAL A N 1
ATOM 1408 C CA . VAL A 1 173 ? -5.351 -4.376 13.455 1.00 97.12 173 VAL A CA 1
ATOM 1409 C C . VAL A 1 173 ? -6.361 -4.118 14.570 1.00 97.12 173 VAL A C 1
ATOM 1411 O O . VAL A 1 173 ? -6.016 -4.248 15.744 1.00 97.12 173 VAL A O 1
ATOM 1414 N N . LEU A 1 174 ? -7.609 -3.776 14.246 1.00 97.06 174 LEU A N 1
ATOM 1415 C CA . LEU A 1 174 ? -8.680 -3.625 15.233 1.00 97.06 174 LEU A CA 1
ATOM 1416 C C . LEU A 1 174 ? -9.018 -4.964 15.897 1.00 97.06 174 LEU A C 1
ATOM 1418 O O . LEU A 1 174 ? -9.154 -5.013 17.123 1.00 97.06 174 LEU A O 1
ATOM 1422 N N . ASP A 1 175 ? -9.102 -6.042 15.114 1.00 96.62 175 ASP A N 1
ATOM 1423 C CA . ASP A 1 175 ? -9.337 -7.392 15.630 1.00 96.62 175 ASP A CA 1
ATOM 1424 C C . ASP A 1 175 ? -8.200 -7.849 16.555 1.00 96.62 175 ASP A C 1
ATOM 1426 O O . ASP A 1 175 ? -8.440 -8.449 17.608 1.00 96.62 175 ASP A O 1
ATOM 1430 N N . GLU A 1 176 ? -6.947 -7.565 16.195 1.00 96.81 176 GLU A N 1
ATOM 1431 C CA . GLU A 1 176 ? -5.793 -7.877 17.041 1.00 96.81 176 GLU A CA 1
ATOM 1432 C C . GLU A 1 176 ? -5.739 -6.995 18.298 1.00 96.81 176 GLU A C 1
ATOM 1434 O O . GLU A 1 176 ? -5.526 -7.499 19.403 1.00 96.81 176 GLU A O 1
ATOM 1439 N N . ALA A 1 177 ? -6.015 -5.696 18.174 1.00 96.19 177 ALA A N 1
ATOM 1440 C CA . ALA A 1 177 ? -6.033 -4.777 19.306 1.00 96.19 177 ALA A CA 1
ATOM 1441 C C . ALA A 1 177 ? -7.120 -5.141 20.328 1.00 96.19 177 ALA A C 1
ATOM 1443 O O . ALA A 1 177 ? -6.888 -5.030 21.536 1.00 96.19 177 ALA A O 1
ATOM 1444 N N . ALA A 1 178 ? -8.286 -5.608 19.872 1.00 94.94 178 ALA A N 1
ATOM 1445 C CA . ALA A 1 178 ? -9.341 -6.117 20.744 1.00 94.94 178 ALA A CA 1
ATOM 1446 C C . ALA A 1 178 ? -8.864 -7.335 21.556 1.00 94.94 178 ALA A C 1
ATOM 1448 O O . ALA A 1 178 ? -8.991 -7.333 22.782 1.00 94.94 178 ALA A O 1
ATOM 1449 N N . LYS A 1 179 ? -8.216 -8.312 20.905 1.00 95.38 179 LYS A N 1
ATOM 1450 C CA . LYS A 1 179 ? -7.622 -9.486 21.577 1.00 95.38 179 LYS A CA 1
ATOM 1451 C C . LYS A 1 179 ? -6.544 -9.085 22.588 1.00 95.38 179 LYS A C 1
ATOM 1453 O O . LYS A 1 179 ? -6.490 -9.636 23.687 1.00 95.38 179 LYS A O 1
ATOM 1458 N N . SER A 1 180 ? -5.706 -8.101 22.254 1.00 94.00 180 SER A N 1
ATOM 1459 C CA . SER A 1 180 ? -4.694 -7.561 23.173 1.00 94.00 180 SER A CA 1
ATOM 1460 C C . SER A 1 180 ? -5.320 -6.974 24.442 1.00 94.00 180 SER A C 1
ATOM 1462 O O . SER A 1 180 ? -4.788 -7.178 25.535 1.00 94.00 180 SER A O 1
ATOM 1464 N N . ILE A 1 181 ? -6.459 -6.279 24.335 1.00 92.19 181 ILE A N 1
ATOM 146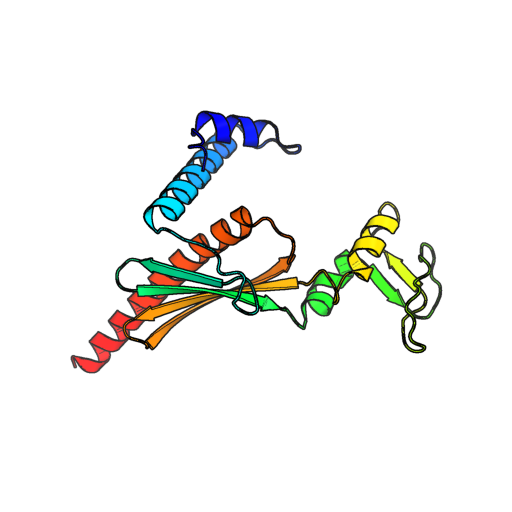5 C CA . ILE A 1 181 ? -7.185 -5.761 25.506 1.00 92.19 181 ILE A CA 1
ATOM 1466 C C . ILE A 1 181 ? -7.726 -6.902 26.366 1.00 92.19 181 ILE A C 1
ATOM 1468 O O . ILE A 1 181 ? -7.528 -6.871 27.579 1.00 92.19 181 ILE A O 1
ATOM 1472 N N . GLU A 1 182 ? -8.375 -7.899 25.761 1.00 90.62 182 GLU A N 1
ATOM 1473 C CA . GLU A 1 182 ? -8.919 -9.058 26.484 1.00 90.62 182 GLU A CA 1
ATOM 1474 C C . GLU A 1 182 ? -7.829 -9.753 27.312 1.00 90.62 182 GLU A C 1
ATOM 1476 O O . GLU A 1 182 ? -7.978 -9.928 28.520 1.00 90.62 182 GLU A O 1
ATOM 1481 N N . LEU A 1 183 ? -6.668 -10.018 26.703 1.00 89.75 183 LEU A N 1
ATOM 1482 C CA . LEU A 1 183 ? -5.523 -10.630 27.384 1.00 89.75 183 LEU A CA 1
ATOM 1483 C C . LEU A 1 183 ? -4.977 -9.785 28.545 1.00 89.75 183 LEU A C 1
ATOM 1485 O O . LEU A 1 183 ? -4.533 -10.334 29.558 1.00 89.75 183 LEU A O 1
ATOM 1489 N N . LEU A 1 184 ? -4.965 -8.456 28.407 1.00 89.31 184 LEU A N 1
ATOM 1490 C CA . LEU A 1 184 ? -4.511 -7.545 29.462 1.00 89.31 184 LEU A CA 1
ATOM 1491 C C . LEU A 1 184 ? -5.513 -7.450 30.616 1.00 89.31 184 LEU A C 1
ATOM 1493 O O . LEU A 1 184 ? -5.097 -7.304 31.767 1.00 89.31 184 LEU A O 1
ATOM 1497 N N . CYS A 1 185 ? -6.811 -7.529 30.327 1.00 86.25 185 CYS A N 1
ATOM 1498 C CA . CYS A 1 185 ? -7.859 -7.561 31.340 1.00 86.25 185 CYS A CA 1
ATOM 1499 C C . CYS A 1 185 ? -7.849 -8.890 32.106 1.00 86.25 185 CYS A C 1
ATOM 1501 O O . CYS A 1 185 ? -7.814 -8.871 33.333 1.00 86.25 185 CYS A O 1
ATOM 1503 N N . ASP A 1 186 ? -7.762 -10.028 31.415 1.00 80.00 186 ASP A N 1
ATOM 1504 C CA . ASP A 1 186 ? -7.752 -11.354 32.047 1.00 80.00 186 ASP A CA 1
ATOM 1505 C C . ASP A 1 186 ? -6.542 -11.562 32.969 1.00 80.00 186 ASP A C 1
ATOM 1507 O O . ASP A 1 186 ? -6.657 -12.166 34.034 1.00 80.00 186 ASP A O 1
ATOM 1511 N N . ARG A 1 187 ? -5.374 -11.018 32.603 1.00 68.94 187 ARG A N 1
ATOM 1512 C CA . ARG A 1 187 ? -4.154 -11.097 33.426 1.00 68.94 187 ARG A CA 1
ATOM 1513 C C . ARG A 1 187 ? -4.151 -10.178 34.647 1.00 68.94 187 ARG A C 1
ATOM 1515 O O . ARG A 1 187 ? -3.367 -10.424 35.556 1.00 68.94 187 ARG A O 1
ATOM 1522 N N . ASN A 1 188 ? -4.972 -9.128 34.658 1.00 59.59 188 ASN A N 1
ATOM 1523 C CA . ASN A 1 188 ? -5.033 -8.146 35.748 1.00 59.59 188 ASN A CA 1
ATOM 1524 C C . ASN A 1 188 ? -6.305 -8.267 36.608 1.00 59.59 188 ASN A C 1
ATOM 1526 O O . ASN A 1 188 ? -6.455 -7.528 37.581 1.00 59.59 188 ASN A O 1
ATOM 1530 N N . CYS A 1 189 ? -7.225 -9.169 36.255 1.00 50.22 189 CYS A N 1
ATOM 1531 C CA . CYS A 1 189 ? -8.442 -9.466 37.015 1.00 50.22 189 CYS A CA 1
ATOM 1532 C C . CYS A 1 189 ? -8.398 -10.822 37.751 1.00 50.22 189 CYS A C 1
ATOM 1534 O O . CYS A 1 189 ? -9.398 -11.196 38.367 1.00 50.22 189 CYS A O 1
ATOM 1536 N N . ALA A 1 190 ? -7.261 -11.526 37.706 1.00 45.25 190 ALA A N 1
ATOM 1537 C CA . ALA A 1 190 ? -6.942 -12.702 38.522 1.00 45.25 190 ALA A CA 1
ATOM 1538 C C . ALA A 1 190 ? -5.991 -12.321 39.666 1.00 45.25 190 ALA A C 1
ATOM 1540 O O . ALA A 1 190 ? -6.156 -12.886 40.772 1.00 45.25 190 ALA A O 1
#

Secondary structure (DSSP, 8-state):
-----HHHHHHHHHTSSSPPPHHHHHHHHHHHHHHHHHHHHHT---BSSSSS-EEEEEETTEEEEEEEEE-TTHHHHHGGGTEEEESS--TTPEEP--SSTTS-SEEEESSGGGHHHHHHHHTTBTTTB-EEEEEEEEEETTEEEEEEEEEEEETTS-HHHHHHHHHHHHHHHHHHHHHHHHHHHHHH--

pLDDT: mean 87.41, std 11.38, range [43.84, 98.06]

Solvent-accessible surface area (backbone atoms only — not comparable to fu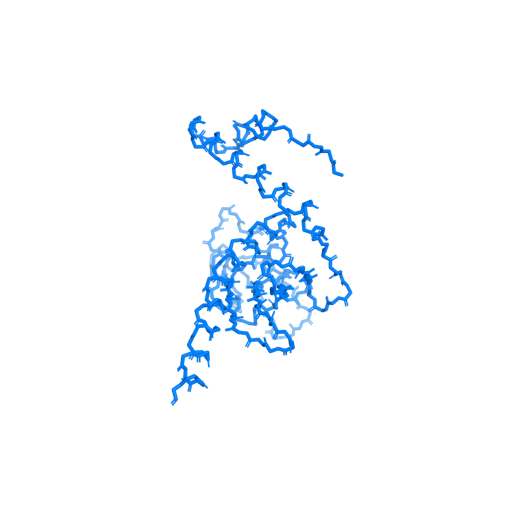ll-atom values): 10654 Å² total; per-residue (Å²): 131,83,86,74,47,59,69,52,43,27,52,53,47,54,66,40,98,73,54,52,60,70,71,54,27,48,50,50,17,52,52,52,46,53,50,52,54,48,41,61,76,56,63,64,54,76,37,79,87,42,95,41,58,25,34,61,43,71,54,100,82,28,40,38,40,38,37,41,39,80,37,92,55,27,59,85,77,53,32,63,76,39,26,46,75,31,78,61,89,55,94,76,42,43,84,44,87,62,100,52,100,82,54,47,44,19,32,38,35,57,46,66,93,51,25,68,62,31,46,64,51,57,75,30,52,86,78,81,36,47,30,21,24,46,37,34,37,26,25,48,95,91,40,78,51,28,69,45,72,50,70,75,39,58,66,82,58,56,70,68,57,54,51,51,53,51,52,58,47,43,54,56,18,50,58,45,26,52,52,45,50,52,57,56,48,59,70,72,74,114

Radius of gyration: 21.57 Å; Cα contacts (8 Å, |Δi|>4): 272; chains: 1; bounding box: 56×30×64 Å

Foldseek 3Di:
DPLQDLVNQLVVLCPDPDRDDSVVSSVVSVLLNVLVVVCVVFVWDWDPPPPATKTWGDDPQWIKIKGKDFDPCLCVVPVVQLFDAAQDDDVLWDADDDPDPPGRGTTRGNDSVCNVVSVVVSVCDPPNKGWIKMKMFIDHPNRTQFIDIDTNHISPPDPSVSSSVRVVRVVVNVVRSVVSVVVVCVVVVD